Protein 8E1Z (pdb70)

Secondary structure (DSSP, 8-state):
----TT---BTEEEEE-SS-EEEEEPTTEEEEETTEEEE-----SGGGTTSEEETTEEEEE--SSSSS--EEEEEPTTEEEETTEEEEGGGTT---BSEEEEE-TT-TTSEEEEEPTTEE--TTS-B-EE--PPP-----TTEEEEEETTEEEEEE-/---TT---BTEEEEE-SS-EEEEEPTTEEEEETTEEEE---S-SGGGTTSEEETTEEEEE--SSTTS--EEEEEPTTEEEETTEEEEGGGTT---BSEEEEE-TT-TTSEEEEEPTEEEEETTTEEEEEE---------TTEEEEEETTEEEEEE--

B-factor: mean 57.21, std 19.22, range [23.52, 271.95]

InterPro domains:
  IPR000742 EGF-like domain [SM00181] (18-59)
  IPR000742 EGF-like domain [SM00181] (63-108)
  IPR000742 EGF-like domain [SM00181] (111-149)
  IPR010423 Ookinete surface antigen, EGF domain [PF06247] (24-58)
  IPR010423 Ookinete surface antigen, EGF domain [PF06247] (63-108)
  IPR010423 Ookinete surface antigen, EGF domain [PF06247] (111-148)
  IPR010423 Ookinete surface antigen, EGF domain [PF06247] (155-193)

Organism: Plasmodium falciparum (NCBI:txid5833)

Sequence (314 aa):
TGVTENTICKYGYLIQMSNHYECKCIEGYVLINEDTCGKKVVCDKVENSFKACDEYAYCFDLGNKNNEKQIKCMCRTEYTLTAGVCVPNVCRDKVCGKGKCIVDPANSLTHTCSCNIGTILNQNKLCDIQGDTPCSLKCAENEVCTLEGNYYTCKEDGVTENTICKYGYLIQMSNHYECKCIEGYVLINEDTCGKKVVCDKVENSFKACDEYAYCFDLGNKNNEKQIKCMCRTEYTLTAGVCVPNVCRDKVCGKGKCIVDPANSLTHTCSCNIGTILNQNKLCDIQGDTPCSLKCAENEVCTLEGNYYTCKEDP

Radius of gyration: 23.31 Å; Cα contacts (8 Å, |Δi|>4): 770; chains: 2; bounding box: 52×65×62 Å

Solvent-accessible surface area: 18297 Å² total; per-residue (Å²): 140,22,24,46,8,89,26,151,14,120,108,17,84,35,9,0,9,4,17,32,12,18,6,80,17,70,175,45,61,16,16,43,72,66,56,29,3,11,129,103,27,108,29,67,114,91,146,17,24,124,88,7,9,68,53,21,2,34,0,57,43,66,65,109,208,63,152,131,130,83,35,108,59,54,19,38,107,126,47,38,112,21,101,71,83,12,17,14,50,36,0,143,120,90,112,8,52,129,22,89,20,31,37,19,57,22,49,76,143,52,28,5,0,0,0,30,25,26,11,24,34,45,136,92,23,57,1,78,69,169,10,64,3,43,39,4,24,128,40,66,162,123,57,79,40,43,86,66,67,74,44,34,4,32,96,146,129,78,29,68,44,96,28,150,14,102,108,20,69,27,8,10,9,13,58,40,45,20,7,94,20,72,180,44,59,16,12,34,23,83,46,31,3,9,129,101,21,106,23,99,114,61,67,8,2,36,68,9,8,63,48,23,3,32,0,30,7,17,18,129,110,98,156,126,206,20,28,103,62,86,28,30,38,81,46,36,102,19,101,64,57,12,22,22,79,41,2,123,91,91,110,8,47,136,22,96,20,30,55,33,80,98,65,76,148,38,17,16,0,0,0,27,30,23,11,69,60,46,182,78,105,59,1,78,67,173,19,130,28,104,44,54,28,149,37,66,160,125,54,72,41,48,99,62,63,73,36,34,1,32,89,136,66,177

Foldseek 3Di:
DADDLPAAAAQWFWWAFQPDIFTDHDPQWEACGRRYIFGQDDQDDPVQAQPHNHHQWGKDFDPPVHPDTDIDTGHHPQWDDEPRHIAGPLCVPNAAEQFAWHQDPVDNNHIATRHFAQFDADPVRHRDHGDHHDDDHDEDPQWDWDRDGRITGIDHD/DDDLPAAAAQWFWWAFQPDIFTDHDPQWEDQDRRYIFGADDQPDPVQAQPHHHHQWGFHADDDPPPDRDTDIGHHPQWDDDPRHIAGPLCHPNAAEQFAWHQDPVDNVHIATRHFAQFDADPVRHRDHGDHHDDDHDEDPQWDWDDDGRIIGTDHDD

Structure (mmCIF, N/CA/C/O backbone):
data_8E1Z
#
_entry.id   8E1Z
#
_cell.length_a   35.730
_cell.length_b   74.180
_cell.length_c   69.820
_cell.angle_alpha   90.000
_cell.angle_beta   105.170
_cell.angle_gamma   90.000
#
_symmetry.space_group_name_H-M   'P 1 21 1'
#
loop_
_entity.id
_entity.type
_entity.pdbx_description
1 polymer 'Ookinete surface protein Pfs28'
2 non-polymer 'SULFATE ION'
3 non-polymer 'CHLORIDE ION'
4 water water
#
loop_
_atom_site.group_PDB
_atom_site.id
_atom_site.type_symbol
_atom_site.label_atom_id
_atom_site.label_alt_id
_atom_site.label_comp_id
_atom_site.label_asym_id
_atom_site.label_entity_id
_atom_site.label_seq_id
_atom_site.pdbx_PDB_ins_code
_atom_site.Cartn_x
_atom_site.Cartn_y
_atom_site.Cartn_z
_atom_site.occupancy
_atom_site.B_iso_or_equiv
_atom_site.auth_seq_id
_atom_site.auth_comp_id
_atom_site.auth_asym_id
_atom_site.auth_atom_id
_atom_site.pdbx_PDB_model_num
ATOM 1 N N . THR A 1 1 ? 13.98343 7.25302 20.85782 1.000 78.64518 -1 THR A N 1
ATOM 2 C CA . THR A 1 1 ? 13.88016 7.89593 19.51605 1.000 75.04367 -1 THR A CA 1
ATOM 3 C C . THR A 1 1 ? 14.50745 7.00397 18.44934 1.000 73.48913 -1 THR A C 1
ATOM 4 O O . THR A 1 1 ? 15.46135 6.27158 18.71563 1.000 67.62480 -1 THR A O 1
ATOM 17 N N . GLY A 1 2 ? 13.95671 7.06600 17.24141 1.000 60.47497 0 GLY A N 1
ATOM 18 C CA . GLY A 1 2 ? 14.49518 6.31446 16.12872 1.000 55.95519 0 GLY A CA 1
ATOM 19 C C . GLY A 1 2 ? 15.51457 7.10316 15.33612 1.000 46.43932 0 GLY A C 1
ATOM 20 O O . GLY A 1 2 ? 16.31500 7.85020 15.90776 1.000 52.56291 0 GLY A O 1
ATOM 24 N N . VAL A 1 3 ? 15.47931 6.95716 14.01527 1.000 42.87764 1 VAL A N 1
ATOM 25 C CA . VAL A 1 3 ? 16.44855 7.60758 13.14015 1.000 45.72467 1 VAL A CA 1
ATOM 26 C C . VAL A 1 3 ? 16.03623 9.05639 12.92351 1.000 44.89314 1 VAL A C 1
ATOM 27 O O . VAL A 1 3 ? 14.87081 9.34472 12.62219 1.000 38.84140 1 VAL A O 1
ATOM 40 N N . THR A 1 4 ? 16.99531 9.96928 13.06648 1.000 39.30281 2 THR A N 1
ATOM 41 C CA . THR A 1 4 ? 16.77285 11.39272 12.85192 1.000 34.39037 2 THR A CA 1
ATOM 42 C C . THR A 1 4 ? 17.69195 11.89913 11.73327 1.000 39.09222 2 THR A C 1
ATOM 43 O O . THR A 1 4 ? 18.41041 11.12755 11.08817 1.000 37.07962 2 THR A O 1
ATOM 54 N N . GLU A 1 5 ? 17.68082 13.22147 11.52824 1.000 36.44404 3 GLU A N 1
ATOM 55 C CA . GLU A 1 5 ? 18.50767 13.82913 10.49137 1.000 38.39146 3 GLU A CA 1
ATOM 56 C C . GLU A 1 5 ? 19.98520 13.76807 10.84306 1.000 47.34921 3 GLU A C 1
ATOM 57 O O . GLU A 1 5 ? 20.83394 13.80893 9.94597 1.000 35.09230 3 GLU A O 1
ATOM 69 N N . ASN A 1 6 ? 20.30998 13.69382 12.13118 1.000 40.18161 4 ASN A N 1
ATOM 70 C CA . ASN A 1 6 ? 21.68891 13.61287 12.58908 1.000 41.42001 4 ASN A CA 1
ATOM 71 C C . ASN A 1 6 ? 22.11231 12.19285 12.94548 1.000 38.39033 4 ASN A C 1
ATOM 72 O O . ASN A 1 6 ? 23.22833 12.00048 13.43703 1.000 39.91424 4 ASN A O 1
ATOM 83 N N . THR A 1 7 ? 21.25333 11.19944 12.72784 1.000 40.96287 5 THR A N 1
ATOM 84 C CA . THR A 1 7 ? 21.62550 9.82526 13.03624 1.000 38.52108 5 THR A CA 1
ATOM 85 C C . THR A 1 7 ? 22.78586 9.37974 12.15529 1.000 46.12425 5 THR A C 1
ATOM 86 O O . THR A 1 7 ? 22.85102 9.71121 10.96812 1.000 47.80000 5 THR A O 1
ATOM 97 N N . ILE A 1 8 ? 23.70707 8.62360 12.74505 1.000 45.60897 6 ILE A N 1
ATOM 98 C CA . ILE A 1 8 ? 24.83328 8.04630 12.02119 1.000 47.53331 6 ILE A CA 1
ATOM 99 C C . ILE A 1 8 ? 24.54291 6.56784 11.81235 1.000 49.27146 6 ILE A C 1
ATOM 100 O O . ILE A 1 8 ? 24.39486 5.81102 12.77960 1.000 39.44956 6 ILE A O 1
ATOM 116 N N . CYS A 1 9 ? 24.47716 6.15442 10.55037 1.000 45.90894 7 CYS A N 1
ATOM 117 C CA . CYS A 1 9 ? 24.16295 4.77695 10.18919 1.000 41.43482 7 CYS A CA 1
ATOM 118 C C . CYS A 1 9 ? 25.46566 3.99796 10.05458 1.000 39.23950 7 CYS A C 1
ATOM 119 O O . CYS A 1 9 ? 26.26128 4.25851 9.14810 1.000 35.18199 7 CYS A O 1
ATOM 126 N N . LYS A 1 10 ? 25.67425 3.02796 10.93783 1.000 34.59915 8 LYS A N 1
ATOM 127 C CA . LYS A 1 10 ? 26.86218 2.18719 10.86467 1.000 37.03106 8 LYS A CA 1
ATOM 128 C C . LYS A 1 10 ? 26.75413 1.25867 9.65866 1.000 36.32218 8 LYS A C 1
ATOM 129 O O . LYS A 1 10 ? 25.78470 0.50141 9.53064 1.000 35.59396 8 LYS A O 1
ATOM 148 N N . TYR A 1 11 ? 27.75020 1.33235 8.77184 1.000 31.61070 9 TYR A N 1
ATOM 149 C CA . TYR A 1 11 ? 27.77316 0.56981 7.52026 1.000 33.99002 9 TYR A CA 1
ATOM 150 C C . TYR A 1 11 ? 26.50904 0.81348 6.70183 1.000 39.06479 9 TYR A C 1
ATOM 151 O O . TYR A 1 11 ? 25.98183 -0.08455 6.04196 1.000 33.94814 9 TYR A O 1
ATOM 169 N N . GLY A 1 12 ? 26.03439 2.05441 6.73130 1.000 36.68791 10 GLY A N 1
ATOM 170 C CA . GLY A 1 12 ? 24.86093 2.44333 5.97779 1.000 32.86076 10 GLY A CA 1
ATOM 171 C C . GLY A 1 12 ? 24.83683 3.94635 5.81565 1.000 35.57381 10 GLY A C 1
ATOM 172 O O . GLY A 1 12 ? 25.69179 4.66557 6.33681 1.000 42.03650 10 GLY A O 1
ATOM 176 N N . TYR A 1 13 ? 23.83200 4.41573 5.08188 1.000 31.29969 11 TYR A N 1
ATOM 177 C CA . TYR A 1 13 ? 23.70743 5.82322 4.73690 1.000 34.64631 11 TYR A CA 1
ATOM 178 C C . TYR A 1 13 ? 22.26549 6.25940 4.95288 1.000 35.33312 11 TYR A C 1
ATOM 179 O O . TYR A 1 13 ? 21.33958 5.44530 4.94629 1.000 35.50132 11 TYR A O 1
A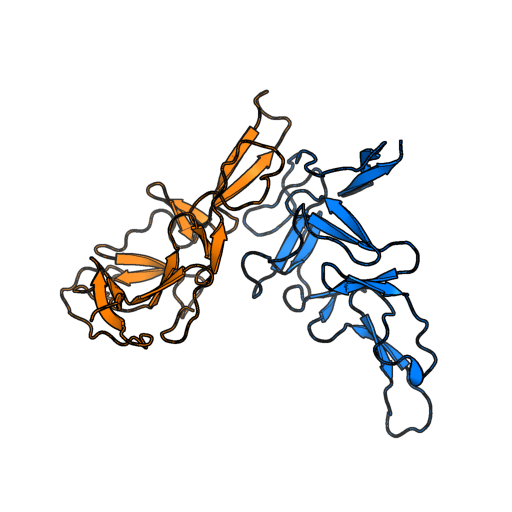TOM 197 N N . LEU A 1 14 ? 22.08321 7.56140 5.14097 1.000 30.09254 12 LEU A N 1
ATOM 198 C CA . LEU A 1 14 ? 20.77427 8.09915 5.47407 1.000 41.75373 12 LEU A CA 1
ATOM 199 C C . LEU A 1 14 ? 19.91701 8.27351 4.22746 1.000 31.77748 12 LEU A C 1
ATOM 200 O O . LEU A 1 14 ? 20.40339 8.67993 3.16719 1.000 29.94144 12 LEU A O 1
ATOM 216 N N . ILE A 1 15 ? 18.63050 7.94964 4.36698 1.000 29.41387 13 ILE A N 1
ATOM 217 C CA . ILE A 1 15 ? 17.62779 8.18834 3.34113 1.000 40.94048 13 ILE A CA 1
ATOM 218 C C . ILE A 1 15 ? 16.48012 8.93012 4.01221 1.000 36.86367 13 ILE A C 1
ATOM 219 O O . ILE A 1 15 ? 16.29390 8.86269 5.22953 1.000 29.39598 13 ILE A O 1
ATOM 235 N N . GLN A 1 16 ? 15.69918 9.64076 3.20701 1.000 33.03714 14 GLN A N 1
ATOM 236 C CA . GLN A 1 16 ? 14.56752 10.39652 3.72247 1.000 36.34711 14 GLN A CA 1
ATOM 237 C C . GLN A 1 16 ? 13.29080 10.00510 2.99721 1.000 37.37466 14 GLN A C 1
ATOM 238 O O . GLN A 1 16 ? 13.24653 9.98958 1.76461 1.000 34.58154 14 GLN A O 1
ATOM 252 N N . MET A 1 17 ? 12.25708 9.71648 3.76427 1.000 41.63383 15 MET A N 1
ATOM 253 C CA . MET A 1 17 ? 10.92341 9.45103 3.26286 1.000 36.21591 15 MET A CA 1
ATOM 254 C C . MET A 1 17 ? 10.04183 10.64100 3.62305 1.000 37.69333 15 MET A C 1
ATOM 255 O O . MET A 1 17 ? 10.52570 11.68958 4.06437 1.000 33.11700 15 MET A O 1
ATOM 269 N N . SER A 1 18 ? 8.74601 10.50627 3.36953 1.000 38.35321 16 SER A N 1
ATOM 270 C CA . SER A 1 18 ? 7.85924 11.65610 3.49571 1.000 40.53464 16 SER A CA 1
ATOM 271 C C . SER A 1 18 ? 7.77518 12.15846 4.93187 1.000 33.71737 16 SER A C 1
ATOM 272 O O . SER A 1 18 ? 7.72336 13.37256 5.16270 1.000 34.41672 16 SER A O 1
ATOM 280 N N . ASN A 1 19 ? 7.7609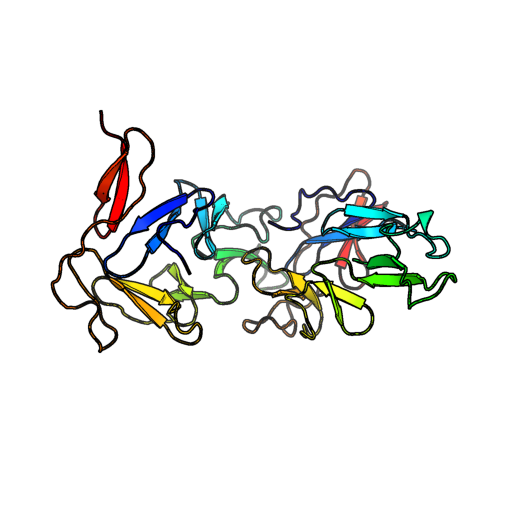9 11.25072 5.90841 1.000 34.91494 17 ASN A N 1
ATOM 281 C CA . ASN A 1 19 ? 7.55514 11.63384 7.29355 1.000 39.03505 17 ASN A CA 1
ATOM 282 C C . ASN A 1 19 ? 8.59140 11.06594 8.24959 1.000 38.74018 17 ASN A C 1
ATOM 283 O O . ASN A 1 19 ? 8.45482 11.26564 9.46098 1.000 31.55731 17 ASN A O 1
ATOM 294 N N . HIS A 1 20 ? 9.61915 10.37891 7.75319 1.000 33.19834 18 HIS A N 1
ATOM 295 C CA . HIS A 1 20 ? 10.67128 9.87540 8.62060 1.000 35.30729 18 HIS A CA 1
ATOM 296 C C . HIS A 1 20 ? 11.97536 9.75048 7.84673 1.000 32.06248 18 HIS A C 1
ATOM 297 O O . HIS A 1 20 ? 11.99081 9.66643 6.61478 1.000 28.02442 18 HIS A O 1
ATOM 311 N N . TYR A 1 21 ? 13.07291 9.75726 8.60069 1.000 29.64134 19 TYR A N 1
ATOM 312 C CA . TYR A 1 21 ? 14.37301 9.31869 8.12171 1.000 31.24045 19 TYR A CA 1
ATOM 313 C C . TYR A 1 21 ? 14.54509 7.83701 8.44049 1.000 33.76060 19 TYR A C 1
ATOM 314 O O . TYR A 1 21 ? 13.97162 7.32131 9.40394 1.000 25.36410 19 TYR A O 1
ATOM 332 N N . GLU A 1 22 ? 15.34009 7.15254 7.62063 1.000 29.10265 20 GLU A N 1
ATOM 333 C CA . GLU A 1 22 ? 15.72050 5.77140 7.88530 1.000 35.85964 20 GLU A CA 1
ATOM 334 C C . GLU A 1 22 ? 17.16962 5.57969 7.47150 1.000 37.81286 20 GLU A C 1
ATOM 335 O O . GLU A 1 22 ? 17.74123 6.40617 6.75783 1.000 33.13336 20 GLU A O 1
ATOM 347 N N . CYS A 1 23 ? 17.76460 4.48609 7.93857 1.000 36.97697 21 CYS A N 1
ATOM 348 C CA . CYS A 1 23 ? 19.09598 4.08549 7.50702 1.000 33.37603 21 CYS A CA 1
ATOM 349 C C . CYS A 1 23 ? 18.97062 2.96151 6.48483 1.000 33.56121 21 CYS A C 1
ATOM 350 O O . CYS A 1 23 ? 18.19666 2.01861 6.68305 1.000 34.21793 21 CYS A O 1
ATOM 357 N N . LYS A 1 24 ? 19.71856 3.07667 5.38834 1.000 32.37666 22 LYS A N 1
ATOM 358 C CA . LYS A 1 24 ? 19.83348 2.03881 4.37273 1.000 39.19212 22 LYS A CA 1
ATOM 359 C C . LYS A 1 24 ? 21.28337 1.57604 4.34033 1.000 34.23821 22 LYS A C 1
ATOM 360 O O . LYS A 1 24 ? 22.20502 2.38252 4.50759 1.000 32.63968 22 LYS A O 1
ATOM 379 N N . CYS A 1 25 ? 21.48215 0.27921 4.13360 1.000 35.82194 23 CYS A N 1
ATOM 380 C CA . CYS A 1 25 ? 22.79202 -0.32786 4.30969 1.000 36.40611 23 CYS A CA 1
ATOM 381 C C . CYS A 1 25 ? 23.62111 -0.26417 3.03463 1.000 38.73155 23 CYS A C 1
ATOM 382 O O . CYS A 1 25 ? 23.09056 -0.21706 1.92204 1.000 31.51776 23 CYS A O 1
ATOM 389 N N . ILE A 1 26 ? 24.94184 -0.26284 3.21602 1.000 28.50932 24 ILE A N 1
ATOM 390 C CA . ILE A 1 26 ? 25.87867 -0.29038 2.09938 1.000 40.40666 24 ILE A CA 1
ATOM 391 C C . ILE A 1 26 ? 25.76479 -1.63905 1.40083 1.000 41.26496 24 ILE A C 1
ATOM 392 O O . ILE A 1 26 ? 25.17636 -2.58448 1.93993 1.000 39.14487 24 ILE A O 1
ATOM 408 N N . GLU A 1 27 ? 26.33902 -1.73844 0.20452 1.000 47.37671 25 GLU A N 1
ATOM 409 C CA . GLU A 1 27 ? 26.29071 -2.98273 -0.54887 1.000 54.78593 25 GLU A CA 1
ATOM 410 C C . GLU A 1 27 ? 26.85979 -4.12467 0.28112 1.000 53.02067 25 GLU A C 1
ATOM 411 O O . GLU A 1 27 ? 27.92575 -3.99840 0.89085 1.000 46.56047 25 GLU A O 1
ATOM 423 N N . GLY A 1 28 ? 26.13773 -5.24134 0.30648 1.000 54.22367 26 GLY A N 1
ATOM 424 C CA . GLY A 1 28 ? 26.57223 -6.41525 1.02980 1.000 40.94911 26 GLY A CA 1
ATOM 425 C C . GLY A 1 28 ? 26.26037 -6.42059 2.50790 1.000 33.58882 26 GLY A C 1
ATOM 426 O O . GLY A 1 28 ? 26.68363 -7.35205 3.20810 1.000 39.26573 26 GLY A O 1
ATOM 430 N N . TYR A 1 29 ? 25.53133 -5.42525 3.00335 1.000 36.51046 27 TYR A N 1
ATOM 431 C CA . TYR A 1 29 ? 25.16083 -5.33857 4.40527 1.000 44.72008 27 TYR A CA 1
ATOM 432 C C . TYR A 1 29 ? 23.64648 -5.29585 4.54738 1.000 41.63815 27 TYR A C 1
ATOM 433 O O . TYR A 1 29 ? 22.92125 -4.91976 3.62282 1.000 46.19970 27 TYR A O 1
ATOM 451 N N . VAL A 1 30 ? 23.17729 -5.68547 5.73285 1.000 41.75219 28 VAL A N 1
ATOM 452 C CA . VAL A 1 30 ? 21.75721 -5.70657 6.05299 1.000 38.32499 28 VAL A CA 1
ATOM 453 C C . VAL A 1 30 ? 21.57653 -5.10768 7.43969 1.000 43.80965 28 VAL A C 1
ATOM 454 O O . VAL A 1 30 ? 22.53190 -4.93848 8.19935 1.000 41.98762 28 VAL A O 1
ATOM 467 N N . LEU A 1 31 ? 20.33279 -4.77092 7.75922 1.000 41.01843 29 LEU A N 1
ATOM 468 C CA . LEU A 1 31 ? 20.04613 -4.05202 8.99008 1.000 42.85718 29 LEU A CA 1
ATOM 469 C C . LEU A 1 31 ? 20.03588 -4.99825 10.18232 1.000 44.07851 29 LEU A C 1
ATOM 470 O O . LEU A 1 31 ? 19.44870 -6.08445 10.12697 1.000 37.72578 29 LEU A O 1
ATOM 486 N N . ILE A 1 32 ? 20.70328 -4.57867 11.25119 1.000 46.54295 30 ILE A N 1
ATOM 487 C CA . ILE A 1 32 ? 20.59718 -5.20941 12.55999 1.000 39.55019 30 ILE A CA 1
ATOM 488 C C . ILE A 1 32 ? 19.63939 -4.43743 13.45285 1.000 45.92871 30 ILE A C 1
ATOM 489 O O . ILE A 1 32 ? 18.71128 -5.00697 14.02889 1.000 40.82200 30 ILE A O 1
ATOM 505 N N . ASN A 1 33 ? 19.86719 -3.13250 13.56836 1.000 45.52099 31 ASN A N 1
ATOM 506 C CA . ASN A 1 33 ? 19.00334 -2.18325 14.24847 1.000 39.11258 31 ASN A CA 1
ATOM 507 C C . ASN A 1 33 ? 18.48188 -1.17378 13.23032 1.000 42.37809 31 ASN A C 1
ATOM 508 O O . ASN A 1 33 ? 18.79058 -1.24167 12.03738 1.000 39.57715 31 ASN A O 1
ATOM 519 N N . GLU A 1 34 ? 17.71253 -0.20071 13.72318 1.000 44.62383 32 GLU A N 1
ATOM 520 C CA . GLU A 1 34 ? 17.26249 0.88463 12.85975 1.000 45.67068 32 GLU A CA 1
ATOM 521 C C . GLU A 1 34 ? 18.43475 1.68193 12.30146 1.000 36.97816 32 GLU A C 1
ATOM 522 O O . GLU A 1 34 ? 18.32631 2.25900 11.21206 1.000 30.45028 32 GLU A O 1
ATOM 534 N N . ASP A 1 35 ? 19.56237 1.72500 13.02404 1.000 46.45207 33 ASP A N 1
ATOM 535 C CA . ASP A 1 35 ? 20.70297 2.53669 12.61201 1.000 44.50263 33 ASP A CA 1
ATOM 536 C C . ASP A 1 35 ? 22.00373 1.74182 12.55211 1.000 50.18555 33 ASP A C 1
ATOM 537 O O . ASP A 1 35 ? 23.08590 2.33612 12.62058 1.000 47.28387 33 ASP A O 1
ATOM 546 N N . THR A 1 36 ? 21.93113 0.41811 12.42882 1.000 48.10944 34 THR A N 1
ATOM 547 C CA . THR A 1 36 ? 23.12953 -0.41184 12.40724 1.000 46.27650 34 THR A CA 1
ATOM 548 C C . THR A 1 36 ? 22.98974 -1.51174 11.36793 1.000 46.37252 34 THR A C 1
ATOM 549 O O . THR A 1 36 ? 21.96135 -2.19089 11.31790 1.000 45.71594 34 THR A O 1
ATOM 560 N N . CYS A 1 37 ? 24.03372 -1.69777 10.56291 1.000 42.90957 35 CYS A N 1
ATOM 561 C CA . CYS A 1 37 ? 24.08453 -2.74296 9.55360 1.000 44.60286 35 CYS A CA 1
ATOM 562 C C . CYS A 1 37 ? 25.27498 -3.65869 9.81248 1.000 42.91732 35 CYS A C 1
ATOM 563 O O . CYS A 1 37 ? 26.28529 -3.24398 10.38987 1.000 41.55156 35 CYS A O 1
ATOM 570 N N . GLY A 1 38 ? 25.14945 -4.91002 9.37024 1.000 38.02452 36 GLY A N 1
ATOM 571 C CA . GLY A 1 38 ? 26.24591 -5.85277 9.44633 1.000 37.01900 36 GLY A CA 1
ATOM 572 C C . GLY A 1 38 ? 26.35177 -6.64251 8.15699 1.000 52.32748 36 GLY A C 1
ATOM 573 O O . GLY A 1 38 ? 25.41383 -6.69186 7.35794 1.000 43.17073 36 GLY A O 1
ATOM 577 N N . LYS A 1 39 ? 27.51976 -7.25443 7.95786 1.000 41.15662 37 LYS A N 1
ATOM 578 C CA . LYS A 1 39 ? 27.74328 -8.01036 6.73258 1.000 50.45393 37 LYS A CA 1
ATOM 579 C C . LYS A 1 39 ? 26.69369 -9.10692 6.59805 1.000 44.42578 37 LYS A C 1
ATOM 580 O O . LYS A 1 39 ? 26.42581 -9.84840 7.54972 1.000 44.84145 37 LYS A O 1
ATOM 599 N N . LYS A 1 40 ? 26.10659 -9.21237 5.40739 1.000 48.53687 38 LYS A N 1
ATOM 600 C CA . LYS A 1 40 ? 25.25780 -10.34871 5.06597 1.000 43.53881 38 LYS A CA 1
ATOM 601 C C . LYS A 1 40 ? 26.12068 -11.60422 5.04168 1.000 43.40729 38 LYS A C 1
ATOM 602 O O . LYS A 1 40 ? 27.02742 -11.72694 4.21038 1.000 50.50266 38 LYS A O 1
ATOM 621 N N . VAL A 1 41 ? 25.85448 -12.52767 5.96160 1.000 41.98589 39 VAL A N 1
ATOM 622 C CA . VAL A 1 41 ? 26.62706 -13.75497 6.10269 1.000 43.08252 39 VAL A CA 1
ATOM 623 C C . VAL A 1 41 ? 25.78864 -14.92778 5.61993 1.000 45.73081 39 VAL A C 1
ATOM 624 O O . VAL A 1 41 ? 24.57042 -14.96716 5.84002 1.000 47.20180 39 VAL A O 1
ATOM 637 N N . VAL A 1 42 ? 26.44698 -15.87966 4.95444 1.000 36.17901 40 VAL A N 1
ATOM 638 C CA . VAL A 1 42 ? 25.78926 -17.11882 4.56569 1.000 46.94543 40 VAL A CA 1
ATOM 639 C C . VAL A 1 42 ? 25.61493 -18.00281 5.79320 1.000 44.43013 40 VAL A C 1
ATOM 640 O O . VAL A 1 42 ? 26.58161 -18.30495 6.50564 1.000 44.24315 40 VAL A O 1
ATOM 653 N N . CYS A 1 43 ? 24.37965 -18.42722 6.04534 1.000 44.83592 41 CYS A N 1
ATOM 654 C CA . CYS A 1 43 ? 24.08161 -19.32564 7.15911 1.000 37.37818 41 CYS A CA 1
ATOM 655 C C . CYS A 1 43 ? 24.37483 -20.74940 6.70939 1.000 41.96617 41 CYS A C 1
ATOM 656 O O . CYS A 1 43 ? 23.49542 -21.46168 6.22879 1.000 40.93803 41 CYS A O 1
ATOM 663 N N . ASP A 1 44 ? 25.63464 -21.16888 6.84967 1.000 41.19691 42 ASP A N 1
ATOM 664 C CA . ASP A 1 44 ? 25.99204 -22.54803 6.54339 1.000 48.89498 42 ASP A CA 1
ATOM 665 C C . ASP A 1 44 ? 26.90666 -23.16884 7.59362 1.000 47.93962 42 ASP A C 1
ATOM 666 O O . ASP A 1 44 ? 27.42327 -24.27129 7.36614 1.000 55.76770 42 ASP A O 1
ATOM 675 N N . LYS A 1 45 ? 27.11950 -22.50997 8.73028 1.000 45.70353 43 LYS A N 1
ATOM 676 C CA . LYS A 1 45 ? 27.93768 -23.05526 9.80269 1.000 44.61511 43 LYS A CA 1
ATOM 677 C C . LYS A 1 45 ? 27.30245 -22.70000 11.13787 1.000 46.20175 43 LYS A C 1
ATOM 678 O O . LYS A 1 45 ? 26.67876 -21.64510 11.28064 1.000 45.04467 43 LYS A O 1
ATOM 697 N N . VAL A 1 46 ? 27.46827 -23.58479 12.12346 1.000 49.05621 44 VAL A N 1
ATOM 698 C CA . VAL A 1 46 ? 27.00768 -23.24656 13.46485 1.000 57.53533 44 VAL A CA 1
ATOM 699 C C . VAL A 1 46 ? 27.80739 -22.06637 14.00438 1.000 46.90797 44 VAL A C 1
ATOM 700 O O . VAL A 1 46 ? 27.29279 -21.26376 14.79300 1.000 51.64597 44 VAL A O 1
ATOM 713 N N . GLU A 1 47 ? 29.06895 -21.93450 13.58131 1.000 40.42903 45 GLU A N 1
ATOM 714 C CA . GLU A 1 47 ? 29.90134 -20.80542 13.98489 1.000 52.23405 45 GLU A CA 1
ATOM 715 C C . GLU A 1 47 ? 29.30316 -19.47273 13.55617 1.000 48.60921 45 GLU A C 1
ATOM 716 O O . GLU A 1 47 ? 29.65016 -18.43600 14.13128 1.000 44.86566 45 GLU A O 1
ATOM 728 N N . ASN A 1 48 ? 28.41379 -19.47390 12.56711 1.000 45.70053 46 ASN A N 1
ATOM 729 C CA . ASN A 1 48 ? 27.81009 -18.25099 12.05718 1.000 47.40240 46 ASN A CA 1
ATOM 730 C C . ASN A 1 48 ? 26.48271 -17.92013 12.72083 1.000 40.21722 46 ASN A C 1
ATOM 731 O O . ASN A 1 48 ? 25.82546 -16.95623 12.31311 1.000 39.38887 46 ASN A O 1
ATOM 742 N N . SER A 1 49 ? 26.08256 -18.68265 13.73316 1.000 38.31585 47 SER A N 1
ATOM 743 C CA . SER A 1 49 ? 24.82421 -18.41199 14.40993 1.000 44.86120 47 SER A CA 1
ATOM 744 C C . SER A 1 49 ? 24.79422 -16.98137 14.92906 1.000 37.79414 47 SER A C 1
ATOM 745 O O . SER A 1 49 ? 25.77655 -16.48409 15.48738 1.000 35.57702 47 SER A O 1
ATOM 753 N N . PHE A 1 50 ? 23.65461 -16.31519 14.72775 1.000 34.75355 48 PHE A N 1
ATOM 754 C CA . PHE A 1 50 ? 23.36523 -14.97727 15.24789 1.000 36.02548 48 PHE A CA 1
ATOM 755 C C . PHE A 1 50 ? 24.09279 -13.89487 14.46742 1.000 35.40352 48 PHE A C 1
ATOM 756 O O . PHE A 1 50 ? 24.05514 -12.72107 14.86949 1.000 32.24719 48 PHE A O 1
ATOM 773 N N . LYS A 1 51 ? 24.74492 -14.24731 13.36363 1.000 34.76987 49 LYS A N 1
ATOM 774 C CA . LYS A 1 51 ? 25.28462 -13.25095 12.45582 1.000 35.76778 49 LYS A CA 1
ATOM 775 C C . LYS A 1 51 ? 24.20164 -12.77523 11.49512 1.000 39.20984 49 LYS A C 1
ATOM 776 O O . LYS A 1 51 ? 23.27270 -13.51331 11.15644 1.000 27.01271 49 LYS A O 1
ATOM 795 N N . ALA A 1 52 ? 24.33423 -11.52745 11.05442 1.000 37.89850 50 ALA A N 1
ATOM 796 C CA . ALA A 1 52 ? 23.38458 -10.95977 10.10794 1.000 40.84752 50 ALA A CA 1
ATOM 797 C C . ALA A 1 52 ? 23.31767 -11.79914 8.83774 1.000 38.22130 50 ALA A C 1
ATOM 798 O O . ALA A 1 52 ? 24.34729 -12.11995 8.23777 1.000 39.92584 50 ALA A O 1
ATOM 805 N N . CYS A 1 53 ? 22.09579 -12.14837 8.42276 1.000 32.61539 51 CYS A N 1
ATOM 806 C CA . CYS A 1 53 ? 21.87553 -12.83255 7.15498 1.000 37.23139 51 CYS A CA 1
ATOM 807 C C . CYS A 1 53 ? 20.82034 -12.17530 6.27624 1.000 37.61161 51 CYS A C 1
ATOM 808 O O . CYS A 1 53 ? 20.70111 -12.55467 5.10667 1.000 37.70686 51 CYS A O 1
ATOM 815 N N . ASP A 1 54 ? 20.05961 -11.21762 6.79080 1.000 43.19800 52 ASP A N 1
ATOM 816 C CA . ASP A 1 54 ? 19.06458 -10.48004 6.01966 1.000 38.30586 52 ASP A CA 1
ATOM 817 C C . ASP A 1 54 ? 18.57356 -9.35161 6.91926 1.000 36.91315 52 ASP A C 1
ATOM 818 O O . ASP A 1 54 ? 19.01651 -9.21209 8.06485 1.000 30.35478 52 ASP A O 1
ATOM 827 N N . GLU A 1 55 ? 17.65656 -8.54312 6.39366 1.000 39.15486 53 GLU A N 1
ATOM 828 C CA . GLU A 1 55 ? 17.16840 -7.39363 7.14465 1.000 39.65585 53 GLU A CA 1
ATOM 829 C C . GLU A 1 55 ? 16.46993 -7.85906 8.41756 1.000 37.60642 53 GLU A C 1
ATOM 830 O O . GLU A 1 55 ? 15.48675 -8.60469 8.36431 1.000 30.64810 53 GLU A O 1
ATOM 842 N N . TYR A 1 56 ? 16.99676 -7.43082 9.56552 1.000 33.17675 54 TYR A N 1
ATOM 843 C CA . TYR A 1 56 ? 16.46049 -7.80233 10.87458 1.000 36.10326 54 TYR A CA 1
ATOM 844 C C . TYR A 1 56 ? 16.43393 -9.31422 11.06971 1.000 36.58430 54 TYR A C 1
ATOM 845 O O . TYR A 1 56 ? 15.59080 -9.83650 11.79530 1.000 32.80129 54 TYR A O 1
ATOM 863 N N . ALA A 1 57 ? 17.35699 -10.02506 10.42763 1.000 30.89012 55 ALA A N 1
ATOM 864 C CA . ALA A 1 57 ? 17.43932 -11.47629 10.49461 1.000 40.73178 55 ALA A CA 1
ATOM 865 C C . ALA A 1 57 ? 18.85983 -11.88952 10.85715 1.000 33.93019 55 ALA A C 1
ATOM 866 O O . ALA A 1 57 ? 19.82438 -11.19015 10.54001 1.000 37.14761 55 ALA A O 1
ATOM 873 N N . TYR A 1 58 ? 18.98037 -13.03951 11.52279 1.000 35.57779 56 TYR A N 1
ATOM 874 C CA . TYR A 1 58 ? 20.27746 -13.61297 11.86255 1.000 34.28813 56 TYR A CA 1
ATOM 875 C C . TYR A 1 58 ? 20.20907 -15.13180 11.72366 1.000 38.63928 56 TYR A C 1
ATOM 876 O O . TYR A 1 58 ? 19.13709 -15.74044 11.79217 1.000 36.80210 56 TYR A O 1
ATOM 894 N N . CYS A 1 59 ? 21.37777 -15.73850 11.51413 1.000 34.30695 57 CYS A N 1
ATOM 895 C CA . CYS A 1 59 ? 21.45331 -17.18132 11.31742 1.000 35.05450 57 CYS A CA 1
ATOM 896 C C . CYS A 1 59 ? 21.02781 -17.92176 12.58014 1.000 31.51809 57 CYS A C 1
ATOM 897 O O . CYS A 1 59 ? 21.39642 -17.54408 13.69510 1.000 37.12393 57 CYS A O 1
ATOM 904 N N . PHE A 1 60 ? 20.26148 -18.99719 12.39792 1.000 31.17683 58 PHE A N 1
ATOM 905 C CA . PHE A 1 60 ? 19.69118 -19.75810 13.50447 1.000 37.14813 58 PHE A CA 1
ATOM 906 C C . PHE A 1 60 ? 19.76408 -21.23930 13.16467 1.000 37.63337 58 PHE A C 1
ATOM 907 O O . PHE A 1 60 ? 19.40026 -21.63963 12.05542 1.000 34.64537 58 PHE A O 1
ATOM 924 N N . ASP A 1 61 ? 20.23602 -22.04421 14.11475 1.000 40.21105 59 ASP A N 1
ATOM 925 C CA . ASP A 1 61 ? 20.42572 -23.47789 13.93164 1.000 42.24790 59 ASP A CA 1
ATOM 926 C C . ASP A 1 61 ? 19.50274 -24.23304 14.87631 1.000 46.77974 59 ASP A C 1
ATOM 927 O O . ASP A 1 61 ? 19.36251 -23.86626 16.04733 1.000 47.47150 59 ASP A O 1
ATOM 936 N N . LEU A 1 62 ? 18.86392 -25.27789 14.35831 1.000 47.22065 60 LEU A N 1
ATOM 937 C CA . LEU A 1 62 ? 17.92954 -26.09048 15.12281 1.000 53.20512 60 LEU A CA 1
ATOM 938 C C . LEU A 1 62 ? 18.47413 -27.50576 15.23565 1.000 54.61941 60 LEU A C 1
ATOM 939 O O . LEU A 1 62 ? 18.88894 -28.09926 14.23496 1.000 57.63076 60 LEU A O 1
ATOM 955 N N . GLY A 1 63 ? 18.51665 -28.01774 16.46077 1.000 42.57946 61 GLY A N 1
ATOM 956 C CA . GLY A 1 63 ? 18.84015 -29.40654 16.71083 1.000 59.25206 61 GLY A CA 1
ATOM 957 C C . GLY A 1 63 ? 17.61726 -30.29186 16.83428 1.000 72.04418 61 GLY A C 1
ATOM 958 O O . GLY A 1 63 ? 17.28148 -30.71277 17.94446 1.000 77.36136 61 GLY A O 1
ATOM 962 N N . ASN A 1 64 ? 16.93359 -30.58337 15.72731 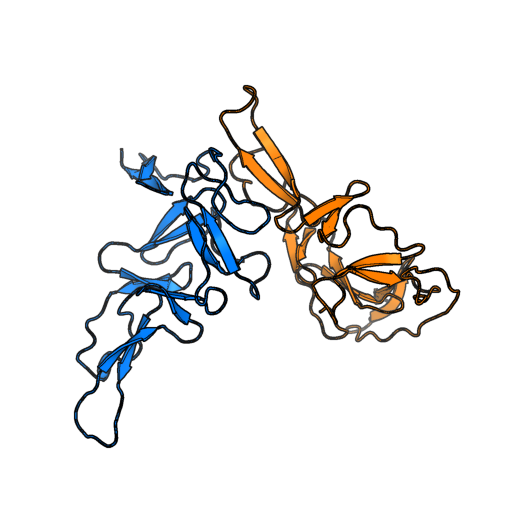1.000 77.23292 62 ASN A N 1
ATOM 963 C CA . ASN A 1 64 ? 15.70550 -31.36822 15.81159 1.000 85.08441 62 ASN A CA 1
ATOM 964 C C . ASN A 1 64 ? 16.03178 -32.81908 16.16173 1.000 91.65402 62 ASN A C 1
ATOM 965 O O . ASN A 1 64 ? 15.93052 -33.70532 15.30491 1.000 90.69046 62 ASN A O 1
ATOM 976 N N . LYS A 1 65 ? 16.42125 -33.06238 17.42416 1.000 98.87020 63 LYS A N 1
ATOM 977 C CA . LYS A 1 65 ? 16.89049 -34.36505 17.88806 1.000 97.11240 63 LYS A CA 1
ATOM 978 C C . LYS A 1 65 ? 17.80188 -34.97468 16.83400 1.000 92.95002 63 LYS A C 1
ATOM 979 O O . LYS A 1 65 ? 17.69575 -36.16809 16.53150 1.000 93.84555 63 LYS A O 1
ATOM 998 N N . ASN A 1 66 ? 18.70366 -34.16187 16.28695 1.000 90.91649 64 ASN A N 1
ATOM 999 C CA . ASN A 1 66 ? 19.58943 -34.56226 15.21172 1.000 101.94732 64 ASN A CA 1
ATOM 1000 C C . ASN A 1 66 ? 21.01962 -34.19711 15.57672 1.000 101.90933 64 ASN A C 1
ATOM 1001 O O . ASN A 1 66 ? 21.28157 -33.50655 16.56567 1.000 93.73447 64 ASN A O 1
ATOM 1012 N N . ASN A 1 67 ? 21.94988 -34.68671 14.76174 1.000 112.27243 65 ASN A N 1
ATOM 1013 C CA . ASN A 1 67 ? 23.31932 -34.20166 14.76157 1.000 117.73029 65 ASN A CA 1
ATOM 1014 C C . ASN A 1 67 ? 23.63949 -33.38156 13.52053 1.000 113.29026 65 ASN A C 1
ATOM 1015 O O . ASN A 1 67 ? 24.71711 -32.78004 13.45455 1.000 116.97224 65 ASN A O 1
ATOM 1026 N N . GLU A 1 68 ? 22.73856 -33.34482 12.54167 1.000 105.17542 66 GLU A N 1
ATOM 1027 C CA . GLU A 1 68 ? 22.95334 -32.57761 11.32876 1.000 96.01198 66 GLU A CA 1
ATOM 1028 C C . GLU A 1 68 ? 22.63827 -31.10281 11.56643 1.000 85.28706 66 GLU A C 1
ATOM 1029 O O . GLU A 1 68 ? 21.86299 -30.73426 12.45355 1.000 77.13589 66 GLU A O 1
ATOM 1041 N N . LYS A 1 69 ? 23.25330 -30.25327 10.75158 1.000 73.55917 67 LYS A N 1
ATOM 1042 C CA . LYS A 1 69 ? 22.97238 -28.82676 10.79761 1.000 70.97724 67 LYS A CA 1
ATOM 1043 C C . LYS A 1 69 ? 21.62516 -28.54646 10.14383 1.000 66.09712 67 LYS A C 1
ATOM 1044 O O . LYS A 1 69 ? 21.37864 -28.95531 9.00524 1.000 64.10473 67 LYS A O 1
ATOM 1063 N N . GLN A 1 70 ? 20.74303 -27.87827 10.88098 1.000 57.48015 68 GLN A N 1
ATOM 1064 C CA . GLN A 1 70 ? 19.45280 -27.41249 10.37390 1.000 56.50305 68 GLN A CA 1
ATOM 1065 C C . GLN A 1 70 ? 19.43903 -25.90266 10.60642 1.000 44.52472 68 GLN A C 1
ATOM 1066 O O . GLN A 1 70 ? 18.97888 -25.42736 11.64840 1.000 44.01846 68 GLN A O 1
ATOM 1080 N N . ILE A 1 71 ? 19.94989 -25.15125 9.63394 1.000 40.50354 69 ILE A N 1
ATOM 1081 C CA . ILE A 1 71 ? 20.22548 -23.73039 9.79684 1.000 43.33535 69 ILE A CA 1
ATOM 1082 C C . ILE A 1 71 ? 19.41536 -22.94672 8.77700 1.000 43.78387 69 ILE A C 1
ATOM 1083 O O . ILE A 1 71 ? 19.26966 -23.36970 7.62540 1.000 44.59334 69 ILE A O 1
ATOM 1099 N N . LYS A 1 72 ? 18.89127 -21.80179 9.20306 1.000 30.13689 70 LYS A N 1
ATOM 1100 C CA . LYS A 1 72 ? 18.14147 -20.92865 8.31497 1.000 38.08978 70 LYS A CA 1
ATOM 1101 C C . LYS A 1 72 ? 18.36399 -19.48495 8.74054 1.000 37.56515 70 LYS A C 1
ATOM 1102 O O . LYS A 1 72 ? 18.93423 -19.20489 9.79638 1.000 33.23571 70 LYS A O 1
ATOM 1121 N N . CYS A 1 73 ? 17.93018 -18.56697 7.88427 1.000 41.82152 71 CYS A N 1
ATOM 1122 C CA . CYS A 1 73 ? 17.94396 -17.14280 8.18946 1.000 40.76244 71 CYS A CA 1
ATOM 1123 C C . CYS A 1 73 ? 16.63277 -16.79258 8.88117 1.000 42.28922 71 CYS A C 1
ATOM 1124 O O . CYS A 1 73 ? 15.56027 -16.91881 8.28116 1.000 50.56345 71 CYS A O 1
ATOM 1131 N N . MET A 1 74 ? 16.71759 -16.37506 10.14243 1.000 40.81502 72 MET A N 1
ATOM 1132 C CA . MET A 1 74 ? 15.54744 -16.17585 10.98319 1.000 42.48739 72 MET A CA 1
ATOM 1133 C C . MET A 1 74 ? 15.48905 -14.74150 11.48793 1.000 41.66927 72 MET A C 1
ATOM 1134 O O . MET A 1 74 ? 16.51758 -14.12044 11.76538 1.000 39.46906 72 MET A O 1
ATOM 1148 N N . CYS A 1 75 ? 14.26696 -14.22668 11.61277 1.000 39.32906 73 CYS A N 1
ATOM 1149 C CA . CYS A 1 75 ? 14.07332 -12.87604 12.12124 1.000 44.48456 73 CYS A CA 1
ATOM 1150 C C . CYS A 1 75 ? 14.65193 -12.74910 13.52528 1.000 38.69777 73 CYS A C 1
ATOM 1151 O O . CYS A 1 75 ? 14.46948 -13.62886 14.37202 1.000 37.78625 73 CYS A O 1
ATOM 1158 N N . ARG A 1 76 ? 15.35462 -11.64536 13.77131 1.000 41.99442 74 ARG A N 1
ATOM 1159 C CA . ARG A 1 76 ? 15.91684 -11.40815 15.09087 1.000 39.96500 74 ARG A CA 1
ATOM 1160 C C . ARG A 1 76 ? 14.79352 -11.34246 16.12613 1.000 46.51127 74 ARG A C 1
ATOM 1161 O O . ARG A 1 76 ? 13.62546 -11.09065 15.81113 1.000 44.87108 74 ARG A O 1
ATOM 1182 N N . THR A 1 77 ? 15.15727 -11.60412 17.37859 1.000 50.51402 75 THR A N 1
ATOM 1183 C CA . THR A 1 77 ? 14.21576 -11.43244 18.47535 1.000 43.17041 75 THR A CA 1
ATOM 1184 C C . THR A 1 77 ? 13.65815 -10.01529 18.44309 1.000 45.40121 75 THR A C 1
ATOM 1185 O O . THR A 1 77 ? 14.39264 -9.05219 18.20860 1.000 46.64094 75 THR A O 1
ATOM 1196 N N . GLU A 1 78 ? 12.34826 -9.89878 18.67243 1.000 47.42709 76 GLU A N 1
ATOM 1197 C CA . GLU A 1 78 ? 11.56008 -8.66718 18.57671 1.000 52.71296 76 GLU A CA 1
ATOM 1198 C C . GLU A 1 78 ? 11.19352 -8.33934 17.13354 1.000 49.04992 76 GLU A C 1
ATOM 1199 O O . GLU A 1 78 ? 10.72537 -7.22170 16.85964 1.000 44.06338 76 GLU A O 1
ATOM 1211 N N . TYR A 1 79 ? 11.39771 -9.26512 16.19808 1.000 44.89250 77 TYR A N 1
ATOM 1212 C CA . TYR A 1 79 ? 10.99092 -9.09178 14.81103 1.000 38.14588 77 TYR A CA 1
ATOM 1213 C C . TYR A 1 79 ? 10.26140 -10.34654 14.34706 1.000 37.35436 77 TYR A C 1
ATOM 1214 O O . TYR A 1 79 ? 10.39870 -11.42544 14.93057 1.000 38.42729 77 TYR A O 1
ATOM 1232 N N . THR A 1 80 ? 9.47482 -10.19204 13.28562 1.000 36.13175 78 THR A N 1
ATOM 1233 C CA . THR A 1 80 ? 8.66771 -11.28599 12.76840 1.000 34.09508 78 THR A CA 1
ATOM 1234 C C . THR A 1 80 ? 8.48393 -11.08525 11.27228 1.000 33.44877 78 THR A C 1
ATOM 1235 O O . THR A 1 80 ? 8.69724 -9.99216 10.74236 1.000 39.22263 78 THR A O 1
ATOM 1246 N N . LEU A 1 81 ? 8.08402 -12.15518 10.59353 1.000 34.41438 79 LEU A N 1
ATOM 1247 C CA . LEU A 1 81 ? 7.95568 -12.12034 9.14405 1.000 40.49316 79 LEU A CA 1
ATOM 1248 C C . LEU A 1 81 ? 6.63575 -11.48625 8.72288 1.000 36.34998 79 LEU A C 1
ATOM 1249 O O . LEU A 1 81 ? 5.60023 -11.66691 9.37126 1.000 39.34509 79 LEU A O 1
ATOM 1265 N N . THR A 1 82 ? 6.68550 -10.73230 7.62809 1.000 46.11730 80 THR A N 1
ATOM 1266 C CA . THR A 1 82 ? 5.49314 -10.11869 7.05008 1.000 45.17616 80 THR A CA 1
ATOM 1267 C C . THR A 1 82 ? 5.79177 -9.83681 5.58768 1.000 47.80086 80 THR A C 1
ATOM 1268 O O . THR A 1 82 ? 6.68468 -9.03916 5.28483 1.000 45.24898 80 THR A O 1
ATOM 1279 N N . ALA A 1 83 ? 5.05913 -10.48687 4.68527 1.000 47.06602 81 ALA A N 1
ATOM 1280 C CA . ALA A 1 83 ? 5.27319 -10.31656 3.24987 1.000 44.16818 81 ALA A CA 1
ATOM 1281 C C . ALA A 1 83 ? 6.68782 -10.73210 2.85549 1.000 51.33914 81 ALA A C 1
ATOM 1282 O O . ALA A 1 83 ? 7.33212 -10.09805 2.01910 1.000 46.46601 81 ALA A O 1
ATOM 1289 N N . GLY A 1 84 ? 7.17753 -11.80316 3.47163 1.000 49.47227 82 GLY A N 1
ATOM 1290 C CA . GLY A 1 84 ? 8.47616 -12.34423 3.14202 1.000 49.29538 82 GLY A CA 1
ATOM 1291 C C . GLY A 1 84 ? 9.65662 -11.56252 3.66243 1.000 52.44121 82 GLY A C 1
ATOM 1292 O O . GLY A 1 84 ? 10.78440 -11.81935 3.22419 1.000 45.57864 82 GLY A O 1
ATOM 1296 N N . VAL A 1 85 ? 9.44241 -10.62184 4.57823 1.000 43.57768 83 VAL A N 1
ATOM 1297 C CA . VAL A 1 85 ? 10.51947 -9.80909 5.12947 1.000 48.80923 83 VAL A CA 1
ATOM 1298 C C . VAL A 1 85 ? 10.28044 -9.61727 6.61920 1.000 42.99652 83 VAL A C 1
ATOM 1299 O O . VAL A 1 85 ? 9.13702 -9.46407 7.06292 1.000 45.20666 83 VAL A O 1
ATOM 1312 N N . CYS A 1 86 ? 11.36447 -9.62178 7.39004 1.000 39.85160 84 CYS A N 1
ATOM 1313 C CA . CYS A 1 86 ? 11.25678 -9.42701 8.82777 1.000 35.98246 84 CYS A CA 1
ATOM 1314 C C . CYS A 1 86 ? 10.90621 -7.98051 9.14869 1.000 40.69940 84 CYS A C 1
ATOM 1315 O O . CYS A 1 86 ? 11.46269 -7.04396 8.56771 1.000 35.69414 84 CYS A O 1
ATOM 1322 N N . VAL A 1 87 ? 9.98425 -7.80802 10.08713 1.000 34.48796 85 VAL A N 1
ATOM 1323 C CA . VAL A 1 87 ? 9.50796 -6.48694 10.49579 1.000 33.87106 85 VAL A CA 1
ATOM 1324 C C . VAL A 1 87 ? 9.40675 -6.45085 12.01002 1.000 31.29240 85 VAL A C 1
ATOM 1325 O O . VAL A 1 87 ? 9.35047 -7.49443 12.67364 1.000 28.42543 85 VAL A O 1
ATOM 1338 N N . PRO A 1 88 ? 9.37299 -5.24984 12.58478 1.000 35.87119 86 PRO A N 1
ATOM 1339 C CA . PRO A 1 88 ? 9.17273 -5.14360 14.03480 1.000 39.20914 86 PRO A CA 1
ATOM 1340 C C . PRO A 1 88 ? 7.86494 -5.80167 14.44493 1.000 39.77287 86 PRO A C 1
ATOM 1341 O O . PRO A 1 88 ? 6.89919 -5.84908 13.67964 1.000 41.58729 86 PRO A O 1
ATOM 1352 N N . ASN A 1 89 ? 7.84484 -6.32311 15.67273 1.000 38.21646 87 ASN A N 1
ATOM 1353 C CA . ASN A 1 89 ? 6.65989 -7.03005 16.15017 1.000 43.73698 87 ASN A CA 1
ATOM 1354 C C . ASN A 1 89 ? 5.42280 -6.13781 16.09743 1.000 41.95884 87 ASN A C 1
ATOM 1355 O O . ASN A 1 89 ? 4.31406 -6.61063 15.81707 1.000 47.68185 87 ASN A O 1
ATOM 1366 N N . VAL A 1 90 ? 5.58229 -4.84368 16.37989 1.000 40.09799 88 VAL A N 1
ATOM 1367 C CA . VAL A 1 90 ? 4.45565 -3.92811 16.26691 1.000 36.32219 88 VAL A CA 1
ATOM 1368 C C . VAL A 1 90 ? 3.94492 -3.83497 14.83420 1.000 37.73179 88 VAL A C 1
ATOM 1369 O O . VAL A 1 90 ? 2.84046 -3.33048 14.60107 1.000 41.84553 88 VAL A O 1
ATOM 1382 N N . CYS A 1 91 ? 4.73115 -4.30404 13.86676 1.000 40.35648 89 CYS A N 1
ATOM 1383 C CA . CYS A 1 91 ? 4.37564 -4.26916 12.45663 1.000 43.71252 89 CYS A CA 1
ATOM 1384 C C . CYS A 1 91 ? 3.80417 -5.59280 11.96118 1.000 43.42432 89 CYS A C 1
ATOM 1385 O O . CYS A 1 91 ? 3.67429 -5.78219 10.74736 1.000 49.82549 89 CYS A O 1
ATOM 1392 N N . ARG A 1 92 ? 3.45171 -6.50599 12.86832 1.000 43.35251 90 ARG A N 1
ATOM 1393 C CA . ARG A 1 92 ? 2.92540 -7.80812 12.47552 1.000 47.89909 90 ARG A CA 1
ATOM 1394 C C . ARG A 1 92 ? 1.73066 -7.67545 11.53849 1.000 52.57698 90 ARG A C 1
ATOM 1395 O O . ARG A 1 92 ? 0.66554 -7.20315 11.94999 1.000 53.47574 90 ARG A O 1
ATOM 1416 N N . ASP A 1 93 ? 1.89429 -8.10547 10.28646 1.000 55.98476 91 ASP A N 1
ATOM 1417 C CA . ASP A 1 93 ? 0.81806 -8.09592 9.29322 1.000 56.57888 91 ASP A CA 1
ATOM 1418 C C . ASP A 1 93 ? 0.06559 -6.76519 9.29052 1.000 50.57431 91 ASP A C 1
ATOM 1419 O O . ASP A 1 93 ? -1.16633 -6.71845 9.27371 1.000 62.72024 91 ASP A O 1
ATOM 1428 N N . LYS A 1 94 ? 0.82247 -5.67341 9.31255 1.000 50.69995 92 LYS A N 1
AT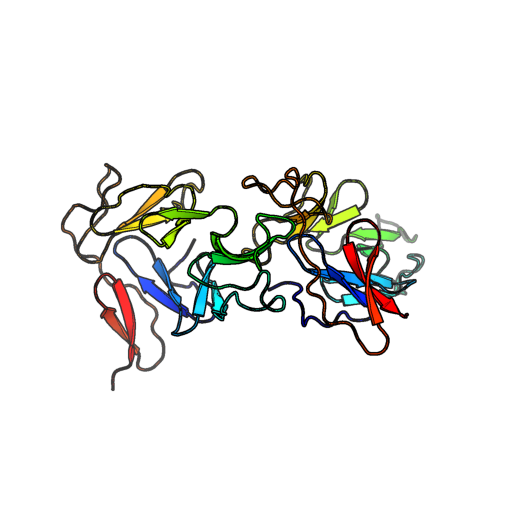OM 1429 C CA . LYS A 1 94 ? 0.27073 -4.33298 9.19656 1.000 51.15941 92 LYS A CA 1
ATOM 1430 C C . LYS A 1 94 ? 0.52230 -3.79962 7.79068 1.000 54.14783 92 LYS A C 1
ATOM 1431 O O . LYS A 1 94 ? 1.53697 -4.11298 7.16140 1.000 52.16074 92 LYS A O 1
ATOM 1450 N N . VAL A 1 95 ? -0.41268 -2.99061 7.29848 1.000 45.86401 93 VAL A N 1
ATOM 1451 C CA . VAL A 1 95 ? -0.32148 -2.43026 5.95541 1.000 50.56991 93 VAL A CA 1
ATOM 1452 C C . VAL A 1 95 ? -0.10769 -0.93034 6.04696 1.000 44.59120 93 VAL A C 1
ATOM 1453 O O . VAL A 1 95 ? -0.56419 -0.26513 6.98200 1.000 43.10599 93 VAL A O 1
ATOM 1466 N N . CYS A 1 96 ? 0.58858 -0.39804 5.04770 1.000 46.01776 94 CYS A N 1
ATOM 1467 C CA . CYS A 1 96 ? 0.93105 1.01094 5.00585 1.000 40.45398 94 CYS A CA 1
ATOM 1468 C C . CYS A 1 96 ? 0.48827 1.71376 3.73580 1.000 40.04173 94 CYS A C 1
ATOM 1469 O O . CYS A 1 96 ? 0.53332 2.94732 3.69752 1.000 43.17178 94 CYS A O 1
ATOM 1476 N N . GLY A 1 97 ? 0.03382 0.98859 2.72090 1.000 39.70310 95 GLY A N 1
ATOM 1477 C CA . GLY A 1 97 ? -0.21597 1.62123 1.43754 1.000 48.59188 95 GLY A CA 1
ATOM 1478 C C . GLY A 1 97 ? 1.10620 1.90420 0.75130 1.000 41.78990 95 GLY A C 1
ATOM 1479 O O . GLY A 1 97 ? 1.96669 1.02532 0.62364 1.000 41.56325 95 GLY A O 1
ATOM 1483 N N . LYS A 1 98 ? 1.27995 3.14590 0.30361 1.000 42.60534 96 LYS A N 1
ATOM 1484 C CA . LYS A 1 98 ? 2.52055 3.56869 -0.34656 1.000 42.98517 96 LYS A CA 1
ATOM 1485 C C . LYS A 1 98 ? 3.51825 4.01423 0.72417 1.000 38.97873 96 LYS A C 1
ATOM 1486 O O . LYS A 1 98 ? 3.84339 5.19107 0.88457 1.000 38.36413 96 LYS A O 1
ATOM 1505 N N . GLY A 1 99 ? 4.01037 3.02946 1.46607 1.000 39.59641 97 GLY A N 1
ATOM 1506 C CA . GLY A 1 99 ? 4.92034 3.31729 2.55888 1.000 43.79230 97 GLY A CA 1
ATOM 1507 C C . GLY A 1 99 ? 5.43326 2.03980 3.18231 1.000 38.52400 97 GLY A C 1
ATOM 1508 O O . GLY A 1 99 ? 5.04456 0.93310 2.80102 1.000 37.70698 97 GLY A O 1
ATOM 1512 N N . LYS A 1 100 ? 6.31881 2.21161 4.15977 1.000 37.20886 98 LYS A N 1
ATOM 1513 C CA . LYS A 1 100 ? 6.98169 1.10421 4.83311 1.000 43.56974 98 LYS A CA 1
ATOM 1514 C C . LYS A 1 100 ? 6.60571 1.13331 6.30692 1.000 39.57293 98 LYS A C 1
ATOM 1515 O O . LYS A 1 100 ? 6.61033 2.19875 6.93237 1.000 38.87401 98 LYS A O 1
ATOM 1534 N N . CYS A 1 101 ? 6.26111 -0.03002 6.85242 1.000 43.71877 99 CYS A N 1
ATOM 1535 C CA . CYS A 1 101 ? 5.91200 -0.13459 8.26185 1.000 42.53997 99 CYS A CA 1
ATOM 1536 C C . CYS A 1 101 ? 7.17817 -0.07554 9.10292 1.000 40.43052 99 CYS A C 1
ATOM 1537 O O . CYS A 1 101 ? 8.16950 -0.74671 8.79649 1.000 45.42202 99 CYS A O 1
ATOM 1544 N N . ILE A 1 102 ? 7.14569 0.73428 10.15948 1.000 43.24053 100 ILE A N 1
ATOM 1545 C CA . ILE A 1 102 ? 8.25405 0.85798 11.09457 1.000 46.62428 100 ILE A CA 1
ATOM 1546 C C . ILE A 1 102 ? 7.69002 0.94668 12.50633 1.000 40.30722 100 ILE A C 1
ATOM 1547 O O . ILE A 1 102 ? 6.47809 1.02213 12.71469 1.000 39.12697 100 ILE A O 1
ATOM 1563 N N . VAL A 1 103 ? 8.59552 0.92361 13.48368 1.000 35.81603 101 VAL A N 1
ATOM 1564 C CA . VAL A 1 103 ? 8.23005 1.24454 14.85721 1.000 39.78240 101 VAL A CA 1
ATOM 1565 C C . VAL A 1 103 ? 7.97820 2.74279 14.95700 1.000 40.23942 101 VAL A C 1
ATOM 1566 O O . VAL A 1 103 ? 8.76608 3.55097 14.45012 1.000 32.91838 101 VAL A O 1
ATOM 1579 N N . ASP A 1 104 ? 6.88614 3.12270 15.60873 1.000 39.95765 102 ASP A N 1
ATOM 1580 C CA . ASP A 1 104 ? 6.56564 4.54047 15.77230 1.000 39.27590 102 ASP A CA 1
ATOM 1581 C C . ASP A 1 104 ? 7.56120 5.17121 16.73772 1.000 42.47750 102 ASP A C 1
ATOM 1582 O O . ASP A 1 104 ? 7.58604 4.79372 17.91777 1.000 42.53499 102 ASP A O 1
ATOM 1591 N N . PRO A 1 105 ? 8.39731 6.11776 16.29689 1.000 41.31081 103 PRO A N 1
ATOM 1592 C CA . PRO A 1 105 ? 9.36093 6.71697 17.23898 1.000 46.13687 103 PRO A CA 1
ATOM 1593 C C . PRO A 1 105 ? 8.69498 7.43131 18.40312 1.000 43.44900 103 PRO A C 1
ATOM 1594 O O . PRO A 1 105 ? 9.26530 7.47454 19.50155 1.000 40.46983 103 PRO A O 1
ATOM 1605 N N . ALA A 1 106 ? 7.49816 7.99094 18.19578 1.000 43.64138 104 ALA A N 1
ATOM 1606 C CA . ALA A 1 106 ? 6.80371 8.70960 19.25859 1.000 43.52895 104 ALA A CA 1
ATOM 1607 C C . ALA A 1 106 ? 6.18244 7.77251 20.28874 1.000 48.08630 104 ALA A C 1
ATOM 1608 O O . ALA A 1 106 ? 5.87533 8.21330 21.40191 1.000 48.93734 104 ALA A O 1
ATOM 1615 N N . ASN A 1 107 ? 5.96683 6.50347 19.93915 1.000 44.30926 105 ASN A N 1
ATOM 1616 C CA . ASN A 1 107 ? 5.43415 5.52518 20.88758 1.000 44.82515 105 ASN A CA 1
ATOM 1617 C C . ASN A 1 107 ? 5.89893 4.15059 20.42432 1.000 52.44478 105 ASN A C 1
ATOM 1618 O O . ASN A 1 107 ? 5.37304 3.62332 19.43891 1.000 50.38301 105 ASN A O 1
ATOM 1629 N N . SER A 1 108 ? 6.87991 3.57887 21.12964 1.000 46.57090 106 SER A N 1
ATOM 1630 C CA . SER A 1 108 ? 7.47566 2.31901 20.69853 1.000 50.80204 106 SER A CA 1
ATOM 1631 C C . SER A 1 108 ? 6.48792 1.16127 20.74095 1.000 46.27496 106 SER A C 1
ATOM 1632 O O . SER A 1 108 ? 6.73660 0.12410 20.11550 1.000 51.28732 106 SER A O 1
ATOM 1640 N N . LEU A 1 109 ? 5.38301 1.30464 21.46984 1.000 46.85751 107 LEU A N 1
ATOM 1641 C CA . LEU A 1 109 ? 4.41311 0.22521 21.58924 1.000 49.11674 107 LEU A CA 1
ATOM 1642 C C . LEU A 1 109 ? 3.55122 0.05898 20.34608 1.000 46.25371 107 LEU A C 1
ATOM 1643 O O . LEU A 1 109 ? 2.90645 -0.98474 20.19730 1.000 48.84098 107 LEU A O 1
ATOM 1659 N N . THR A 1 110 ? 3.53082 1.04266 19.45409 1.000 45.20165 108 THR A N 1
ATOM 1660 C CA . THR A 1 110 ? 2.71987 0.99463 18.25068 1.000 38.50003 108 THR A CA 1
ATOM 1661 C C . THR A 1 110 ? 3.61218 1.08351 17.01999 1.000 36.06360 108 THR A C 1
ATOM 1662 O O . THR A 1 110 ? 4.80032 1.41336 17.09550 1.000 32.62058 108 THR A O 1
ATOM 1673 N N . HIS A 1 111 ? 3.01319 0.77881 15.87644 1.000 29.90124 109 HIS A N 1
ATOM 1674 C CA . HIS A 1 111 ? 3.65984 0.93786 14.58566 1.000 32.02237 109 HIS A CA 1
ATOM 1675 C C . HIS A 1 111 ? 3.20162 2.23660 13.93423 1.000 38.08426 109 HIS A C 1
ATOM 1676 O O . HIS A 1 111 ? 2.15378 2.79363 14.26995 1.000 37.13082 109 HIS A O 1
ATOM 1690 N N . THR A 1 112 ? 4.00168 2.70787 12.98289 1.000 33.22213 110 THR A N 1
ATOM 1691 C CA . THR A 1 112 ? 3.62393 3.80130 12.10232 1.000 39.47405 110 THR A CA 1
ATOM 1692 C C . THR A 1 112 ? 4.12078 3.43718 10.70983 1.000 39.83684 110 THR A C 1
ATOM 1693 O O . THR A 1 112 ? 4.70099 2.36602 10.49955 1.000 32.77610 110 THR A O 1
ATOM 1704 N N . CYS A 1 113 ? 3.89314 4.32475 9.74885 1.000 39.83759 111 CYS A N 1
ATOM 1705 C CA . CYS A 1 113 ? 4.25883 4.07224 8.36289 1.000 43.92824 111 CYS A CA 1
ATOM 1706 C C . CYS A 1 113 ? 5.14707 5.19593 7.85154 1.000 37.39871 111 CYS A C 1
ATOM 1707 O O . CYS A 1 113 ? 4.79558 6.37477 7.96937 1.000 37.65396 111 CYS A O 1
ATOM 1714 N N . SER A 1 114 ? 6.30113 4.82577 7.29907 1.000 38.18966 112 SER A N 1
ATOM 1715 C CA . SER A 1 114 ? 7.18829 5.76563 6.62236 1.000 39.65841 112 SER A CA 1
ATOM 1716 C C . SER A 1 114 ? 6.80108 5.78620 5.14819 1.000 38.03905 112 SER A C 1
ATOM 1717 O O . SER A 1 114 ? 7.02229 4.80905 4.42687 1.000 38.46894 112 SER A O 1
ATOM 1725 N N . CYS A 1 115 ? 6.22525 6.89267 4.69889 1.000 36.63110 113 CYS A N 1
ATOM 1726 C CA . CYS A 1 115 ? 5.59547 6.94075 3.38900 1.000 35.60394 113 CYS A CA 1
ATOM 1727 C C . CYS A 1 115 ? 6.60903 7.24293 2.29444 1.000 40.30903 113 CYS A C 1
ATOM 1728 O O . CYS A 1 115 ? 7.56787 7.99000 2.49644 1.000 34.00872 113 CYS A O 1
ATOM 1735 N N . ASN A 1 116 ? 6.38404 6.64182 1.12626 1.000 37.80753 114 ASN A N 1
ATOM 1736 C CA . ASN A 1 116 ? 7.18997 6.95992 -0.04232 1.000 43.29660 114 ASN A CA 1
ATOM 1737 C C . ASN A 1 116 ? 7.06942 8.44841 -0.35699 1.000 44.47090 114 ASN A C 1
ATOM 1738 O O . ASN A 1 116 ? 6.02581 9.07129 -0.14189 1.000 37.18831 114 ASN A O 1
ATOM 1749 N N . ILE A 1 117 ? 8.16293 9.02967 -0.85392 1.000 35.41416 115 ILE A N 1
ATOM 1750 C CA . ILE A 1 117 ? 8.13124 10.42899 -1.25877 1.000 41.41072 115 ILE A CA 1
ATOM 1751 C C . ILE A 1 117 ? 7.02683 10.63224 -2.28731 1.000 42.87887 115 ILE A C 1
ATOM 1752 O O . ILE A 1 117 ? 6.84714 9.82577 -3.21156 1.000 28.39966 115 ILE A O 1
ATOM 1768 N N . GLY A 1 118 ? 6.27573 11.71946 -2.12715 1.000 42.57286 116 GLY A N 1
ATOM 1769 C CA . GLY A 1 118 ? 5.09210 11.96657 -2.92108 1.000 45.12552 116 GLY A CA 1
ATOM 1770 C C . GLY A 1 118 ? 3.79755 11.55374 -2.25305 1.000 47.42151 116 GLY A C 1
ATOM 1771 O O . GLY A 1 118 ? 2.71710 11.91555 -2.73895 1.000 44.47192 116 GLY A O 1
ATOM 1775 N N . THR A 1 119 ? 3.87991 10.80423 -1.16263 1.000 44.16452 117 THR A N 1
ATOM 1776 C CA . THR A 1 119 ? 2.72869 10.38377 -0.38413 1.000 38.22104 117 THR A CA 1
ATOM 1777 C C . THR A 1 119 ? 2.96931 10.77523 1.06542 1.000 36.20223 117 THR A C 1
ATOM 1778 O O . THR A 1 119 ? 4.06804 10.57937 1.59431 1.000 33.96831 117 THR A O 1
ATOM 1789 N N . ILE A 1 120 ? 1.95391 11.34919 1.70055 1.000 38.81802 118 ILE A N 1
ATOM 1790 C CA . ILE A 1 120 ? 2.01920 11.67428 3.11586 1.000 42.31509 118 ILE A CA 1
ATOM 1791 C C . ILE A 1 120 ? 1.07521 10.74214 3.86963 1.000 39.84637 118 ILE A C 1
ATOM 1792 O O . ILE A 1 120 ? 0.32304 9.96813 3.27900 1.000 34.37246 118 ILE A O 1
ATOM 1808 N N . LEU A 1 121 ? 1.12005 10.82494 5.19418 1.000 29.99310 119 LEU A N 1
ATOM 1809 C CA . LEU A 1 121 ? 0.44414 9.85646 6.04559 1.000 44.64444 119 LEU A CA 1
ATOM 1810 C C . LEU A 1 121 ? -0.94520 10.35488 6.41381 1.000 39.67319 119 LEU A C 1
ATOM 1811 O O . LEU A 1 121 ? -1.11315 11.51310 6.80670 1.000 42.88085 119 LEU A O 1
ATOM 1827 N N . ASN A 1 122 ? -1.93706 9.48471 6.25903 1.000 41.13157 120 ASN A N 1
ATOM 1828 C CA . ASN A 1 122 ? -3.29849 9.79761 6.65308 1.000 46.85947 120 ASN A CA 1
ATOM 1829 C C . ASN A 1 122 ? -3.46682 9.57328 8.15488 1.000 39.27191 120 ASN A C 1
ATOM 1830 O O . ASN A 1 122 ? -2.63873 8.94079 8.81485 1.000 42.13242 120 ASN A O 1
ATOM 1841 N N . GLN A 1 123 ? -4.55281 10.11574 8.70431 1.000 50.41476 121 GLN A N 1
ATOM 1842 C CA . GLN A 1 123 ? -4.75476 10.05493 10.14604 1.000 39.60976 121 GLN A CA 1
ATOM 1843 C C . GLN A 1 123 ? -5.00842 8.64281 10.65364 1.000 42.28632 121 GLN A C 1
ATOM 1844 O O . GLN A 1 123 ? -4.92337 8.42458 11.86633 1.000 43.50169 121 GLN A O 1
ATOM 1858 N N . ASN A 1 124 ? -5.30295 7.68627 9.77294 1.000 38.65197 122 ASN A N 1
ATOM 1859 C CA . ASN A 1 124 ? -5.40176 6.28697 10.15948 1.000 37.76242 122 ASN A CA 1
ATOM 1860 C C . ASN A 1 124 ? -4.08131 5.54453 9.98023 1.000 44.79536 122 ASN A C 1
ATOM 1861 O O . ASN A 1 124 ? -4.07026 4.30852 9.96163 1.000 41.12839 122 ASN A O 1
ATOM 1872 N N . LYS A 1 125 ? -2.97342 6.27543 9.84845 1.000 51.06565 123 LYS A N 1
ATOM 1873 C CA . LYS A 1 125 ? -1.64712 5.68446 9.66996 1.000 41.62619 123 LYS A CA 1
ATOM 1874 C C . LYS A 1 125 ? -1.57769 4.85357 8.39150 1.000 43.12494 123 LYS A C 1
ATOM 1875 O O . LYS A 1 125 ? -1.01142 3.75870 8.36615 1.000 44.30870 123 LYS A O 1
ATOM 1894 N N . LEU A 1 126 ? -2.16120 5.38124 7.32009 1.000 43.78319 124 LEU A N 1
ATOM 1895 C CA . LEU A 1 126 ? -2.02421 4.82085 5.98473 1.000 40.44223 124 LEU A CA 1
ATOM 1896 C C . LEU A 1 126 ? -1.40999 5.86578 5.06426 1.000 40.65523 124 LEU A C 1
ATOM 1897 O O . LEU A 1 126 ? -1.76495 7.04831 5.12380 1.000 35.29257 124 LEU A O 1
ATOM 1913 N N . CYS A 1 127 ? -0.47660 5.41967 4.22302 1.000 38.35675 125 CYS A N 1
ATOM 1914 C CA . CYS A 1 127 ? 0.16993 6.27989 3.23376 1.000 40.09710 125 CYS A CA 1
ATOM 1915 C C . CYS A 1 127 ? -0.67114 6.26969 1.95948 1.000 46.85398 125 CYS A C 1
ATOM 1916 O O . CYS A 1 127 ? -0.37807 5.57416 0.98349 1.000 44.66828 125 CYS A O 1
ATOM 1923 N N . ASP A 1 128 ? -1.75234 7.06411 1.97985 1.000 47.94279 126 ASP A N 1
ATOM 1924 C CA . ASP A 1 128 ? -2.65430 7.13943 0.83588 1.000 47.18604 126 ASP A CA 1
ATOM 1925 C C . ASP A 1 128 ? -3.08863 8.56777 0.52114 1.000 46.71620 126 ASP A C 1
ATOM 1926 O O . ASP A 1 128 ? -4.14671 8.76136 -0.09153 1.000 52.96717 126 ASP A O 1
ATOM 1935 N N . ILE A 1 129 ? -2.30325 9.56757 0.91000 1.000 46.42382 127 ILE A N 1
ATOM 1936 C CA . ILE A 1 129 ? -2.61791 10.96488 0.64482 1.000 41.35138 127 ILE A CA 1
ATOM 1937 C C . ILE A 1 129 ? -1.49040 11.55945 -0.18615 1.000 41.43443 127 ILE A C 1
ATOM 1938 O O . ILE A 1 129 ? -0.31107 11.29525 0.07388 1.000 43.77281 127 ILE A O 1
ATOM 1954 N N . GLN A 1 130 ? -1.85350 12.36108 -1.18605 1.000 46.21254 128 GLN A N 1
ATOM 1955 C CA . GLN A 1 130 ? -0.86590 12.96555 -2.07259 1.000 47.27990 128 GLN A CA 1
ATOM 1956 C C . GLN A 1 130 ? -0.32761 14.24000 -1.43397 1.000 51.84292 128 GLN A C 1
ATOM 1957 O O . GLN A 1 130 ? -1.05553 15.22631 -1.27811 1.000 56.74949 128 GLN A O 1
ATOM 1971 N N . GLY A 1 131 ? 0.93971 14.20249 -1.04710 1.000 56.92582 129 GLY A N 1
ATOM 1972 C CA . GLY A 1 131 ? 1.64740 15.38669 -0.59352 1.000 51.21433 129 GLY A CA 1
ATOM 1973 C C . GLY A 1 131 ? 3.11174 15.23942 -0.93577 1.000 44.20657 129 GLY A C 1
ATOM 1974 O O . GLY A 1 131 ? 3.62385 14.12326 -1.06773 1.000 35.83329 129 GLY A O 1
ATOM 1978 N N . ASP A 1 132 ? 3.79027 16.37421 -1.08842 1.000 42.69613 130 ASP A N 1
ATOM 1979 C CA . ASP A 1 132 ? 5.18318 16.40364 -1.52850 1.000 49.09020 130 ASP A CA 1
ATOM 1980 C C . ASP A 1 132 ? 6.05433 16.96550 -0.41060 1.000 43.89309 130 ASP A C 1
ATOM 1981 O O . ASP A 1 132 ? 6.01840 18.16819 -0.13156 1.000 43.26289 130 ASP A O 1
ATOM 1990 N N . THR A 1 133 ? 6.85450 16.09623 0.21190 1.000 38.52010 131 THR A N 1
ATOM 1991 C CA . THR A 1 133 ? 7.72809 16.50434 1.31109 1.000 45.89227 131 THR A CA 1
ATOM 1992 C C . THR A 1 133 ? 9.06038 17.00528 0.76517 1.000 42.47828 131 THR A C 1
ATOM 1993 O O . THR A 1 133 ? 9.69635 16.30341 -0.03000 1.000 37.93937 131 THR A O 1
ATOM 2004 N N . PRO A 1 134 ? 9.50806 18.20102 1.14650 1.000 40.95472 132 PRO A N 1
ATOM 2005 C CA . PRO A 1 134 ? 10.82095 18.67004 0.68773 1.000 42.83014 132 PRO A CA 1
ATOM 2006 C C . PRO A 1 134 ? 11.94247 17.83015 1.28242 1.000 40.12625 132 PRO A C 1
ATOM 2007 O O . PRO A 1 134 ? 11.80497 17.19791 2.33231 1.000 41.73538 132 PRO A O 1
ATOM 2018 N N . CYS A 1 135 ? 13.07600 17.83212 0.58826 1.000 39.37495 133 CYS A N 1
ATOM 2019 C CA . CYS A 1 135 ? 14.25602 17.12940 1.07362 1.000 45.19476 133 CYS A CA 1
ATOM 2020 C C . CYS A 1 135 ? 14.90389 17.92814 2.19727 1.000 48.42084 133 CYS A C 1
ATOM 2021 O O . CYS A 1 135 ? 15.14299 19.13316 2.05677 1.000 42.24408 133 CYS A O 1
ATOM 2028 N N . SER A 1 136 ? 15.19816 17.24999 3.31039 1.000 44.32069 134 SER A N 1
ATOM 2029 C CA . SER A 1 136 ? 15.77345 17.89130 4.48680 1.000 42.58596 134 SER A CA 1
ATOM 2030 C C . SER A 1 136 ? 17.04591 17.18298 4.93481 1.000 41.145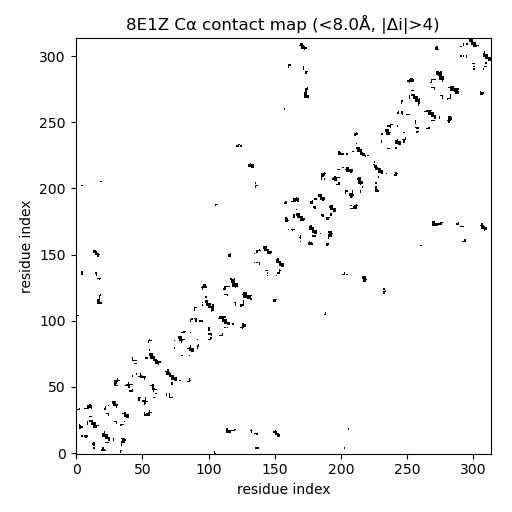83 134 SER A C 1
ATOM 2031 O O . SER A 1 136 ? 17.39409 17.20896 6.11759 1.000 43.94602 134 SER A O 1
ATOM 2039 N N . LEU A 1 137 ? 17.73928 16.53275 4.00665 1.000 42.47643 135 LEU A N 1
ATOM 2040 C CA . LEU A 1 137 ? 18.99620 15.88046 4.33082 1.000 44.53887 135 LEU A CA 1
ATOM 2041 C C . LEU A 1 137 ? 20.14256 16.88557 4.32404 1.000 42.05158 135 LEU A C 1
ATOM 2042 O O . LEU A 1 137 ? 20.10787 17.89775 3.61772 1.000 51.02143 135 LEU A O 1
ATOM 2058 N N . LYS A 1 138 ? 21.15964 16.60222 5.13670 1.000 47.88908 136 LYS A N 1
ATOM 2059 C CA . LYS A 1 138 ? 22.40811 17.36202 5.14472 1.000 48.76406 136 LYS A CA 1
ATOM 2060 C C . LYS A 1 138 ? 23.42254 16.56098 4.33402 1.000 46.22918 136 LYS A C 1
ATOM 2061 O O . LYS A 1 138 ? 24.03508 15.61953 4.84479 1.000 59.03036 136 LYS A O 1
ATOM 2080 N N . CYS A 1 139 ? 23.59476 16.92665 3.06751 1.000 57.57633 137 CYS A N 1
ATOM 2081 C CA . CYS A 1 139 ? 24.48467 16.19547 2.17764 1.000 57.50610 137 CYS A CA 1
ATOM 2082 C C . CYS A 1 139 ? 25.91101 16.71880 2.28650 1.000 53.79455 137 CYS A C 1
ATOM 2083 O O . CYS A 1 139 ? 26.14769 17.89187 2.59000 1.000 47.63092 137 CYS A O 1
ATOM 2090 N N . ALA A 1 140 ? 26.86241 15.83112 2.01680 1.000 60.27543 138 ALA A N 1
ATOM 2091 C CA . ALA A 1 140 ? 28.26934 16.11966 2.24703 1.000 63.45695 138 ALA A CA 1
ATOM 2092 C C . ALA A 1 140 ? 28.83086 16.9607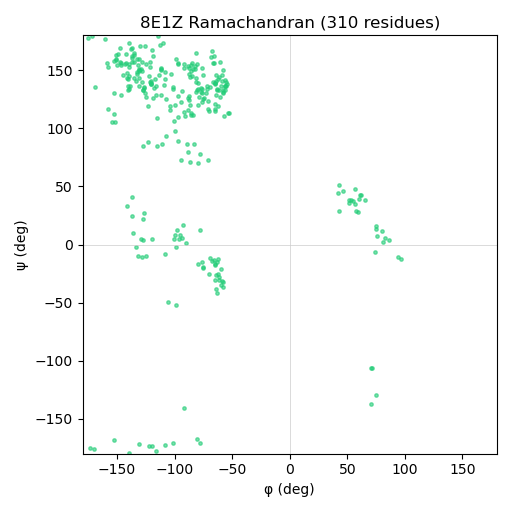5 1.10161 1.000 54.46264 138 ALA A C 1
ATOM 2093 O O . ALA A 1 140 ? 28.09818 17.51141 0.27509 1.000 57.61966 138 ALA A O 1
ATOM 2100 N N . GLU A 1 141 ? 30.15573 17.07439 1.05883 1.000 65.69543 139 GLU A N 1
ATOM 2101 C CA . GLU A 1 141 ? 30.82285 17.83885 0.01576 1.000 66.14910 139 GLU A CA 1
ATOM 2102 C C . GLU A 1 141 ? 30.60522 17.19142 -1.34465 1.000 62.57711 139 GLU A C 1
ATOM 2103 O O . GLU A 1 141 ? 30.66720 15.96689 -1.48658 1.000 63.03867 139 GLU A O 1
ATOM 2115 N N . ASN A 1 142 ? 30.36297 18.02649 -2.35327 1.000 61.37935 140 ASN A N 1
ATOM 2116 C CA . ASN A 1 142 ? 30.12885 17.55103 -3.71406 1.000 62.28227 140 ASN A CA 1
ATOM 2117 C C . ASN A 1 142 ? 29.01831 16.50393 -3.73732 1.000 55.22861 140 ASN A C 1
ATOM 2118 O O . ASN A 1 142 ? 29.08196 15.51174 -4.46664 1.000 60.82194 140 ASN A O 1
ATOM 2129 N N . GLU A 1 143 ? 27.98839 16.72693 -2.92249 1.000 55.13893 141 GLU A N 1
ATOM 2130 C CA . GLU A 1 143 ? 26.84216 15.83397 -2.84355 1.000 55.95228 141 GLU A CA 1
ATOM 2131 C C . GLU A 1 143 ? 25.55679 16.64169 -2.94735 1.000 45.36816 141 GLU A C 1
ATOM 2132 O O . GLU A 1 143 ? 25.49785 17.80528 -2.53891 1.000 44.57666 141 GLU A O 1
ATOM 2144 N N . VAL A 1 144 ? 24.52887 16.00979 -3.50795 1.000 44.39725 142 VAL A N 1
ATOM 2145 C CA . VAL A 1 144 ? 23.24767 16.65573 -3.76328 1.000 44.45277 142 VAL A CA 1
ATOM 2146 C C . VAL A 1 144 ? 22.13012 15.68929 -3.40471 1.000 45.26008 142 VAL A C 1
ATOM 2147 O O . VAL A 1 144 ? 22.19243 14.50048 -3.73627 1.000 38.08539 142 VAL A O 1
ATOM 2160 N N . CYS A 1 145 ? 21.10442 16.20189 -2.72851 1.000 40.99831 143 CYS A N 1
ATOM 2161 C CA . CYS A 1 145 ? 19.94391 15.38011 -2.42210 1.000 35.91725 143 CYS A CA 1
ATOM 2162 C C . CYS A 1 145 ? 19.29599 14.89517 -3.71265 1.000 32.98157 143 CYS A C 1
ATOM 2163 O O . CYS A 1 145 ? 18.96806 15.69257 -4.59780 1.000 38.62329 143 CYS A O 1
ATOM 2170 N N . THR A 1 146 ? 19.10308 13.58082 -3.81247 1.000 32.49050 144 THR A N 1
ATOM 2171 C CA . THR A 1 146 ? 18.56744 12.95385 -5.01196 1.000 35.32793 144 THR A CA 1
ATOM 2172 C C . THR A 1 146 ? 17.44050 12.00607 -4.63740 1.000 35.70886 144 THR A C 1
ATOM 2173 O O . THR A 1 146 ? 17.55877 11.24568 -3.67402 1.000 39.56193 144 THR A O 1
ATOM 2184 N N . LEU A 1 147 ? 16.35229 12.04094 -5.40190 1.000 38.89990 145 LEU A N 1
ATOM 2185 C CA . LEU A 1 147 ? 15.22981 11.13740 -5.17239 1.000 40.14906 145 LEU A CA 1
ATOM 2186 C C . LEU A 1 147 ? 15.51726 9.83185 -5.90529 1.000 40.41742 145 LEU A C 1
ATOM 2187 O O . LEU A 1 147 ? 15.54967 9.79459 -7.14048 1.000 41.04564 145 LEU A O 1
ATOM 2203 N N . GLU A 1 148 ? 15.75052 8.77030 -5.14105 1.000 46.89005 146 GLU A N 1
ATOM 2204 C CA . GLU A 1 148 ? 15.98993 7.43351 -5.67393 1.000 48.66021 146 GLU A CA 1
ATOM 2205 C C . GLU A 1 148 ? 14.73426 6.61645 -5.37937 1.000 42.67797 146 GLU A C 1
ATOM 2206 O O . GLU A 1 148 ? 14.59165 6.03737 -4.30061 1.000 40.48047 146 GLU A O 1
ATOM 2218 N N . GLY A 1 149 ? 13.81519 6.58383 -6.34108 1.000 44.05201 147 GLY A N 1
ATOM 2219 C CA . GLY A 1 149 ? 12.61172 5.79532 -6.17559 1.000 42.02652 147 GLY A CA 1
ATOM 2220 C C . GLY A 1 149 ? 11.65849 6.38266 -5.15751 1.000 46.48728 147 GLY A C 1
ATOM 2221 O O . GLY A 1 149 ? 10.98142 7.37926 -5.42994 1.000 42.10955 147 GLY A O 1
ATOM 2225 N N . ASN A 1 150 ? 11.58739 5.75568 -3.98366 1.000 45.63742 148 ASN A N 1
ATOM 2226 C CA . ASN A 1 150 ? 10.65449 6.14659 -2.93688 1.000 42.54447 148 ASN A CA 1
ATOM 2227 C C . ASN A 1 150 ? 11.27555 7.02250 -1.85281 1.000 37.17083 148 ASN A C 1
ATOM 2228 O O . ASN A 1 150 ? 10.55939 7.44165 -0.93946 1.000 36.68533 148 ASN A O 1
ATOM 2239 N N . TYR A 1 151 ? 12.57289 7.31139 -1.91966 1.000 36.43402 149 TYR A N 1
ATOM 2240 C CA . TYR A 1 151 ? 13.26027 7.99074 -0.83136 1.000 40.42765 149 TYR A CA 1
ATOM 2241 C C . TYR A 1 151 ? 14.32016 8.93002 -1.38539 1.000 33.01519 149 TYR A C 1
ATOM 2242 O O . TYR A 1 151 ? 14.94783 8.64769 -2.40957 1.000 31.14611 149 TYR A O 1
ATOM 2260 N N . TYR A 1 152 ? 14.51679 10.05163 -0.69189 1.000 31.63833 150 TYR A N 1
ATOM 2261 C CA . TYR A 1 152 ? 15.64277 10.92814 -0.98348 1.000 37.51226 150 TYR A CA 1
ATOM 2262 C C . TYR A 1 152 ? 16.92650 10.32705 -0.41652 1.000 39.31797 150 TYR A C 1
ATOM 2263 O O . TYR A 1 152 ? 16.90927 9.60674 0.58639 1.000 32.38454 150 TYR A O 1
ATOM 2281 N N . THR A 1 153 ? 18.05102 10.64293 -1.05211 1.000 34.25204 151 THR A N 1
ATOM 2282 C CA . THR A 1 153 ? 19.33763 10.25990 -0.48716 1.000 34.15171 151 THR A CA 1
ATOM 2283 C C . THR A 1 153 ? 20.41160 11.17427 -1.05177 1.000 35.80219 151 THR A C 1
ATOM 2284 O O . THR A 1 153 ? 20.26682 11.71162 -2.15094 1.000 40.52877 151 THR A O 1
ATOM 2295 N N . CYS A 1 154 ? 21.48090 11.35897 -0.28630 1.000 38.00374 152 CYS A N 1
ATOM 2296 C CA . CYS A 1 154 ? 22.59699 12.16752 -0.75136 1.000 40.26240 152 CYS A CA 1
ATOM 2297 C C . CYS A 1 154 ? 23.44367 11.33859 -1.70805 1.000 37.20900 152 CYS A C 1
ATOM 2298 O O . CYS A 1 154 ? 23.86521 10.22384 -1.37972 1.000 38.72949 152 CYS A O 1
ATOM 2305 N N . LYS A 1 155 ? 23.68590 11.88940 -2.89326 1.000 40.70583 153 LYS A N 1
ATOM 2306 C CA . LYS A 1 155 ? 24.45411 11.23511 -3.93854 1.000 42.86560 153 LYS A CA 1
ATOM 2307 C C . LYS A 1 155 ? 25.59575 12.14555 -4.36631 1.000 50.64249 153 LYS A C 1
ATOM 2308 O O . LYS A 1 155 ? 25.52529 13.37033 -4.21359 1.000 45.44559 153 LYS A O 1
ATOM 2327 N N . GLU A 1 156 ? 26.64959 11.53113 -4.89858 1.000 47.89506 154 GLU A N 1
ATOM 2328 C CA . GLU A 1 156 ? 27.78723 12.28783 -5.40201 1.000 55.88688 154 GLU A CA 1
ATOM 2329 C C . GLU A 1 156 ? 27.45658 12.93217 -6.74339 1.000 57.86169 154 GLU A C 1
ATOM 2330 O O . GLU A 1 156 ? 26.73082 12.36189 -7.56142 1.000 45.59035 154 GLU A O 1
ATOM 2342 N N . ASP A 1 157 ? 28.00830 14.12063 -6.97073 1.000 74.10730 155 ASP A N 1
ATOM 2343 C CA . ASP A 1 157 ? 27.79128 14.85365 -8.21099 1.000 68.53331 155 ASP A CA 1
ATOM 2344 C C . ASP A 1 157 ? 28.48725 14.17458 -9.38439 1.000 63.81815 155 ASP A C 1
ATOM 2345 O O . ASP A 1 157 ? 29.44446 13.42473 -9.20393 1.000 73.49173 155 ASP A O 1
ATOM 2354 N N . GLY B 1 2 ? -0.39966 2.75192 30.41192 1.000 66.69436 0 GLY B N 1
ATOM 2355 C CA . GLY B 1 2 ? -0.83761 3.99235 31.11043 1.000 65.54889 0 GLY B CA 1
ATOM 2356 C C . GLY B 1 2 ? 0.17407 4.50392 32.11634 1.000 67.54754 0 GLY B C 1
ATOM 2357 O O . GLY B 1 2 ? 1.06196 3.76693 32.54308 1.000 62.41778 0 GLY B O 1
ATOM 2361 N N . VAL B 1 3 ? 0.03603 5.77212 32.50026 1.000 65.22401 1 VAL B N 1
ATOM 2362 C CA . VAL B 1 3 ? 0.96944 6.39873 33.43005 1.000 61.33430 1 VAL B CA 1
ATOM 2363 C C . VAL B 1 3 ? 0.61744 5.98621 34.85250 1.000 58.10538 1 VAL B C 1
ATOM 2364 O O . VAL B 1 3 ? -0.55897 5.93104 35.23169 1.000 53.97669 1 VAL B O 1
ATOM 2377 N N . THR B 1 4 ? 1.64912 5.70842 35.64850 1.000 54.31825 2 THR B N 1
ATOM 2378 C CA . THR B 1 4 ? 1.50592 5.06851 36.94746 1.000 51.47847 2 THR B CA 1
ATOM 2379 C C . THR B 1 4 ? 2.40462 5.77860 37.94868 1.000 57.00831 2 THR B C 1
ATOM 2380 O O . THR B 1 4 ? 3.24352 6.60730 37.58536 1.000 55.23463 2 THR B O 1
ATOM 2391 N N . GLU B 1 5 ? 2.21402 5.45095 39.22894 1.000 60.04615 3 GLU B N 1
ATOM 2392 C CA . GLU B 1 5 ? 3.05048 6.04086 40.26708 1.000 62.92613 3 GLU B CA 1
ATOM 2393 C C . GLU B 1 5 ? 4.52741 5.75224 40.02740 1.000 55.29219 3 GLU B C 1
ATOM 2394 O O . GLU B 1 5 ? 5.38354 6.57334 40.37627 1.000 54.08036 3 GLU B O 1
ATOM 2406 N N . ASN B 1 6 ? 4.84753 4.59534 39.45024 1.000 55.22633 4 ASN B N 1
ATOM 2407 C CA . ASN B 1 6 ? 6.22830 4.21724 39.17877 1.000 55.79239 4 ASN B CA 1
ATOM 2408 C C . ASN B 1 6 ? 6.70525 4.66608 37.80445 1.000 57.33380 4 ASN B C 1
ATOM 2409 O O . ASN B 1 6 ? 7.85437 4.39086 37.44344 1.000 56.78348 4 ASN B O 1
ATOM 2420 N N . THR B 1 7 ? 5.85798 5.34335 37.03470 1.000 52.68480 5 THR B N 1
ATOM 2421 C CA . THR B 1 7 ? 6.22753 5.74708 35.68624 1.000 51.65269 5 THR B CA 1
ATOM 2422 C C . THR B 1 7 ? 7.38708 6.73547 35.71685 1.000 48.47885 5 THR B C 1
ATOM 2423 O O . THR B 1 7 ? 7.51323 7.55603 36.62894 1.000 44.32091 5 THR B O 1
ATOM 2434 N N . ILE B 1 8 ? 8.24319 6.64481 34.70276 1.000 56.44429 6 ILE B N 1
ATOM 2435 C CA . ILE B 1 8 ? 9.36941 7.55321 34.52115 1.000 52.51081 6 ILE B CA 1
ATOM 2436 C C . ILE B 1 8 ? 9.05247 8.46639 33.34799 1.000 53.25351 6 ILE B C 1
ATOM 2437 O O . ILE B 1 8 ? 8.72788 7.98978 32.25404 1.000 51.92717 6 ILE B O 1
ATOM 2453 N N . CYS B 1 9 ? 9.12694 9.77365 33.58009 1.000 50.23233 7 CYS B N 1
ATOM 2454 C CA . CYS B 1 9 ? 8.84530 10.77153 32.55601 1.000 47.20599 7 CYS B CA 1
ATOM 2455 C C . CYS B 1 9 ? 10.17206 11.27766 31.99851 1.000 43.10422 7 CYS B C 1
ATOM 2456 O O . CYS B 1 9 ? 10.88191 12.03719 32.66609 1.000 39.67697 7 CYS B O 1
ATOM 2463 N N . LYS B 1 10 ? 10.50549 10.86453 30.77775 1.000 43.06722 8 LYS B N 1
ATOM 2464 C CA . LYS B 1 10 ? 11.73220 11.33689 30.15095 1.000 40.93747 8 LYS B CA 1
ATOM 2465 C C . LYS B 1 10 ? 11.65414 12.84279 29.93235 1.000 42.70830 8 LYS B C 1
ATOM 2466 O O . LYS B 1 10 ? 10.68487 13.35063 29.35945 1.000 40.94945 8 LYS B O 1
ATOM 2485 N N . TYR B 1 11 ? 12.68367 13.55472 30.39185 1.000 44.27260 9 TYR B N 1
ATOM 2486 C CA . TYR B 1 11 ? 12.72374 15.01677 30.32633 1.000 35.33089 9 TYR B CA 1
ATOM 2487 C C . TYR B 1 11 ? 11.45340 15.63551 30.91507 1.000 44.81972 9 TYR B C 1
ATOM 2488 O O . TYR B 1 11 ? 10.96394 16.66444 30.44598 1.000 42.45127 9 TYR B O 1
ATOM 2506 N N . GLY B 1 12 ? 10.91554 15.00514 31.95904 1.000 37.29932 10 GLY B N 1
ATOM 2507 C CA . GLY B 1 12 ? 9.69861 15.47716 32.59631 1.000 46.45441 10 GLY B CA 1
ATOM 2508 C C . GLY B 1 12 ? 9.60063 15.09654 34.05890 1.000 47.11683 10 GLY B C 1
ATOM 2509 O O . GLY B 1 12 ? 10.58730 14.63960 34.64390 1.000 38.55147 10 GLY B O 1
ATOM 2513 N N . TYR B 1 13 ? 8.42573 15.27803 34.66621 1.000 41.84696 11 TYR B N 1
ATOM 2514 C CA . TYR B 1 13 ? 8.23952 14.88601 36.05843 1.000 39.74237 11 TYR B CA 1
ATOM 2515 C C . TYR B 1 13 ? 6.81216 14.40792 36.27989 1.000 41.80689 11 TYR B C 1
ATOM 2516 O O . TYR B 1 13 ? 5.88765 14.81088 35.56971 1.000 41.26002 11 TYR B O 1
ATOM 2534 N N . LEU B 1 14 ? 6.64434 13.55661 37.29063 1.000 36.68186 12 LEU B N 1
ATOM 2535 C CA . LEU B 1 14 ? 5.38721 12.85803 37.52405 1.000 39.81839 12 LEU B CA 1
ATOM 2536 C C . LEU B 1 14 ? 4.47416 13.70905 38.39555 1.000 43.76235 12 LEU B C 1
ATOM 2537 O O . LEU B 1 14 ? 4.85464 14.10553 39.50261 1.000 36.78357 12 LEU B O 1
ATOM 2553 N N . ILE B 1 15 ? 3.27104 13.97744 37.89746 1.000 37.94240 13 ILE B N 1
ATOM 2554 C CA . ILE B 1 15 ? 2.23670 14.65729 38.66251 1.000 42.66766 13 ILE B CA 1
ATOM 2555 C C . ILE B 1 15 ? 1.12123 13.66196 38.94238 1.000 43.48023 13 ILE B C 1
ATOM 2556 O O . ILE B 1 15 ? 0.89827 12.71679 38.17567 1.000 45.65249 13 ILE B O 1
ATOM 2572 N N . GLN B 1 16 ? 0.41422 13.87835 40.04928 1.000 44.67493 14 GLN B N 1
ATOM 2573 C CA . GLN B 1 16 ? -0.75349 13.07967 40.39773 1.000 41.61345 14 GLN B CA 1
ATOM 2574 C C . GLN B 1 16 ? -1.97087 13.99050 40.46844 1.000 43.23652 14 GLN B C 1
ATOM 2575 O O . GLN B 1 16 ? -1.97380 14.97184 41.21811 1.000 38.61068 14 GLN B O 1
ATOM 2589 N N . MET B 1 17 ? -3.00999 13.64148 39.72294 1.000 41.26212 15 MET B N 1
ATOM 2590 C CA . MET B 1 17 ? -4.32019 14.25586 39.82928 1.000 41.68167 15 MET B CA 1
ATOM 2591 C C . MET B 1 17 ? -5.21911 13.32204 40.63739 1.000 43.18562 15 MET B C 1
ATOM 2592 O O . MET B 1 17 ? -4.75759 12.34545 41.23797 1.000 35.03467 15 MET B O 1
ATOM 2606 N N . SER B 1 18 ? -6.51571 13.62760 40.67527 1.000 45.03225 16 SER B N 1
ATOM 2607 C CA . SER B 1 18 ? -7.40871 12.90789 41.57794 1.000 36.81304 16 SER B CA 1
ATOM 2608 C C . SER B 1 18 ? -7.48604 11.42362 41.23865 1.000 33.48299 16 SER B C 1
ATOM 2609 O O . SER B 1 18 ? -7.49695 10.57612 42.14062 1.000 35.56992 16 SER B O 1
ATOM 2617 N N . ASN B 1 19 ? -7.55811 11.08530 39.94820 1.000 38.90855 17 ASN B N 1
ATOM 2618 C CA . ASN B 1 19 ? -7.77413 9.70434 39.54611 1.000 41.46900 17 ASN B CA 1
ATOM 2619 C C . ASN B 1 19 ? -6.75628 9.17521 38.54538 1.000 43.06555 17 ASN B C 1
ATOM 2620 O O . ASN B 1 19 ? -6.89555 8.02898 38.10306 1.000 41.83221 17 ASN B O 1
ATOM 2631 N N . HIS B 1 20 ? -5.73392 9.95199 38.19211 1.000 45.18260 18 HIS B N 1
ATOM 2632 C CA . HIS B 1 20 ? -4.71005 9.47427 37.27544 1.000 44.30296 18 HIS B CA 1
ATOM 2633 C C . HIS B 1 20 ? -3.38418 10.15566 37.58113 1.000 38.74259 18 HIS B C 1
ATOM 2634 O O . HIS B 1 20 ? -3.33534 11.22143 38.20186 1.000 41.87368 18 HIS B O 1
ATOM 2648 N N . TYR B 1 21 ? -2.30567 9.50841 37.14593 1.000 41.12599 19 TYR B N 1
ATOM 2649 C CA . TYR B 1 21 ? -0.97780 10.10021 37.08877 1.000 42.58370 19 TYR B CA 1
ATOM 2650 C C . TYR B 1 21 ? -0.71627 10.60880 35.67417 1.000 36.39593 19 TYR B C 1
ATOM 2651 O O . TYR B 1 21 ? -1.29516 10.12229 34.69837 1.000 41.34415 19 TYR B O 1
ATOM 2669 N N . GLU B 1 22 ? 0.17266 11.59530 35.57155 1.000 44.91613 20 GLU B N 1
ATOM 2670 C CA . GLU B 1 22 ? 0.49256 12.20328 34.28807 1.000 48.09160 20 GLU B CA 1
ATOM 2671 C C . GLU B 1 22 ? 1.93751 12.67530 34.30107 1.000 40.28365 20 GLU B C 1
ATOM 2672 O O . GLU B 1 22 ? 2.56080 12.79796 35.35893 1.000 38.39946 20 GLU B O 1
ATOM 2684 N N . CYS B 1 23 ? 2.46416 12.94512 33.10882 1.000 46.35739 21 CYS B N 1
ATOM 2685 C CA . CYS B 1 23 ? 3.80103 13.50188 32.95484 1.000 47.28963 21 CYS B CA 1
ATOM 2686 C C . CYS B 1 23 ? 3.70627 14.92655 32.42419 1.000 36.04491 21 CYS B C 1
ATOM 2687 O O . CYS B 1 23 ? 3.01683 15.18032 31.43146 1.000 37.02016 21 CYS B O 1
ATOM 2694 N N . LYS B 1 24 ? 4.38594 15.85021 33.09661 1.000 42.64521 22 LYS B N 1
ATOM 2695 C CA . LYS B 1 24 ? 4.54706 17.22400 32.64495 1.000 43.48977 22 LYS B CA 1
ATOM 2696 C C . LYS B 1 24 ? 6.01799 17.45384 32.32355 1.000 49.88638 22 LYS B C 1
ATOM 2697 O O . LYS B 1 24 ? 6.90399 16.87479 32.95910 1.000 49.45274 22 LYS B O 1
ATOM 2716 N N . CYS B 1 25 ? 6.27339 18.28429 31.31976 1.000 47.66102 23 CYS B N 1
ATOM 2717 C CA . CYS B 1 25 ? 7.61234 18.41301 30.76608 1.000 51.32574 23 CYS B CA 1
ATOM 2718 C C . CYS B 1 25 ? 8.40367 19.52969 31.43421 1.000 41.62755 23 CYS B C 1
ATOM 2719 O O . CYS B 1 25 ? 7.84085 20.48034 31.98326 1.000 38.57759 23 CYS B O 1
ATOM 2726 N N . ILE B 1 26 ? 9.73352 19.39241 31.38430 1.000 45.57420 24 ILE B N 1
ATOM 2727 C CA . ILE B 1 26 ? 10.61287 20.45522 31.85382 1.000 45.88750 24 ILE B CA 1
ATOM 2728 C C . ILE B 1 26 ? 10.50964 21.65842 30.92082 1.000 43.59969 24 ILE B C 1
ATOM 2729 O O . ILE B 1 26 ? 10.07109 21.55830 29.76804 1.000 43.66902 24 ILE B O 1
ATOM 2745 N N . GLU B 1 27 ? 10.93936 22.81349 31.42621 1.000 45.23042 25 GLU B N 1
ATOM 2746 C CA . GLU B 1 27 ? 10.91342 24.03021 30.62457 1.000 49.39074 25 GLU B CA 1
ATOM 2747 C C . GLU B 1 27 ? 11.72831 23.83185 29.35255 1.000 45.27072 25 GLU B C 1
ATOM 2748 O O . GLU B 1 27 ? 12.86760 23.35825 29.39651 1.000 40.20597 25 GLU B O 1
ATOM 2760 N N . GLY B 1 28 ? 11.13992 24.19805 28.21668 1.000 43.56491 26 GLY B N 1
ATOM 2761 C CA . GLY B 1 28 ? 11.78108 23.99843 26.93543 1.000 35.59253 26 GLY B CA 1
ATOM 2762 C C . GLY B 1 28 ? 11.56254 22.64309 26.30461 1.000 43.39651 26 GLY B C 1
ATOM 2763 O O . GLY B 1 28 ? 12.14869 22.37108 25.25154 1.000 40.02911 26 GLY B O 1
ATOM 2767 N N . TYR B 1 29 ? 10.75481 21.77852 26.91553 1.000 50.57562 27 TYR B N 1
ATOM 2768 C CA . TYR B 1 29 ? 10.44932 20.46173 26.37292 1.000 50.54681 27 TYR B CA 1
ATOM 2769 C C . TYR B 1 29 ? 8.93946 20.27483 26.33467 1.000 48.62519 27 TYR B C 1
ATOM 2770 O O . TYR B 1 29 ? 8.20995 20.82056 27.16785 1.000 39.77960 27 TYR B O 1
ATOM 2788 N N . VAL B 1 30 ? 8.47708 19.50155 25.34990 1.000 47.42737 28 VAL B N 1
ATOM 2789 C CA . VAL B 1 30 ? 7.05333 19.29896 25.11374 1.000 43.67711 28 VAL B CA 1
ATOM 2790 C C . VAL B 1 30 ? 6.75880 17.81473 24.96044 1.000 46.43979 28 VAL B C 1
ATOM 2791 O O . VAL B 1 30 ? 7.59971 17.03507 24.50299 1.000 33.19557 28 VAL B O 1
ATOM 2804 N N . LEU B 1 31 ? 5.54177 17.43308 25.33650 1.000 42.88014 29 LEU B N 1
ATOM 2805 C CA . LEU B 1 31 ? 5.15875 16.02987 25.34711 1.000 47.75276 29 LEU B CA 1
ATOM 2806 C C . LEU B 1 31 ? 5.14666 15.44771 23.93932 1.000 37.96824 29 LEU B C 1
ATOM 2807 O O . LEU B 1 31 ? 4.67032 16.07419 22.98903 1.000 29.49059 29 LEU B O 1
ATOM 2823 N N . ILE B 1 32 ? 5.66710 14.23215 23.81789 1.000 39.63645 30 ILE B N 1
ATOM 2824 C CA . ILE B 1 32 ? 5.58759 13.44284 22.59564 1.000 46.10431 30 ILE B CA 1
ATOM 2825 C C . ILE B 1 32 ? 4.57117 12.31389 22.74595 1.000 43.67378 30 ILE B C 1
ATOM 2826 O O . ILE B 1 32 ? 3.70600 12.12292 21.89186 1.000 46.91693 30 ILE B O 1
ATOM 2842 N N . ASN B 1 33 ? 4.67254 11.54841 23.83048 1.000 46.34298 31 ASN B N 1
ATOM 2843 C CA . ASN B 1 33 ? 3.65389 10.58035 24.21727 1.000 50.23623 31 ASN B CA 1
ATOM 2844 C C . ASN B 1 33 ? 3.33654 10.79894 25.69276 1.000 51.64278 31 ASN B C 1
ATOM 2845 O O . ASN B 1 33 ? 3.80348 11.77277 26.29471 1.000 53.16772 31 ASN B O 1
ATOM 2856 N N . GLU B 1 34 ? 2.55663 9.89794 26.28891 1.000 47.95201 32 GLU B N 1
ATOM 2857 C CA . GLU B 1 34 ? 2.07039 10.13110 27.64414 1.000 51.37776 32 GLU B CA 1
ATOM 2858 C C . GLU B 1 34 ? 3.20354 10.23236 28.65826 1.000 50.45325 32 GLU B C 1
ATOM 2859 O O . GLU B 1 34 ? 3.03123 10.85929 29.71078 1.000 43.19222 32 GLU B O 1
ATOM 2871 N N . ASP B 1 35 ? 4.35431 9.61804 28.38484 1.000 45.93143 33 ASP B N 1
ATOM 2872 C CA . ASP B 1 35 ? 5.44506 9.62635 29.35687 1.000 51.84503 33 ASP B CA 1
ATOM 2873 C C . ASP B 1 35 ? 6.78240 9.89691 28.68362 1.000 47.94130 33 ASP B C 1
ATOM 2874 O O . ASP B 1 35 ? 7.80210 9.28404 29.02007 1.000 49.16332 33 ASP B O 1
ATOM 2883 N N . THR B 1 36 ? 6.80610 10.82468 27.73162 1.000 46.22508 34 THR B N 1
ATOM 2884 C CA . THR B 1 36 ? 8.05996 11.17793 27.08131 1.000 51.87312 34 THR B CA 1
ATOM 2885 C C . THR B 1 36 ? 7.98922 12.60930 26.57865 1.000 47.04099 34 THR B C 1
ATOM 2886 O O . THR B 1 36 ? 7.02547 12.98830 25.90903 1.000 46.25504 34 THR B O 1
ATOM 2897 N N . CYS B 1 37 ? 9.00848 13.39364 26.90367 1.000 43.35047 35 CYS B N 1
ATOM 2898 C CA . CYS B 1 37 ? 9.12003 14.76831 26.45023 1.000 49.17098 35 CYS B CA 1
ATOM 2899 C C . CYS B 1 37 ? 10.27646 14.88792 25.46814 1.000 48.11554 35 CYS B C 1
ATOM 2900 O O . CYS B 1 37 ? 11.23763 14.11472 25.51510 1.000 46.51772 35 CYS B O 1
ATOM 2907 N N . GLY B 1 38 ? 10.15377 15.84662 24.55229 1.000 50.92694 36 GLY B N 1
ATOM 2908 C CA . GLY B 1 38 ? 11.19178 16.10675 23.58273 1.000 50.26104 36 GLY B CA 1
ATOM 2909 C C . GLY B 1 38 ? 11.51042 17.58198 23.53527 1.000 49.53834 36 GLY B C 1
ATOM 2910 O O . GLY B 1 38 ? 10.72631 18.43106 23.96383 1.000 42.67409 36 GLY B O 1
ATOM 2914 N N . LYS B 1 39 ? 12.69704 17.88477 23.01095 1.000 48.43277 37 LYS B N 1
ATOM 2915 C CA . LYS B 1 39 ? 13.13980 19.26701 22.90402 1.000 49.10508 37 LYS B CA 1
ATOM 2916 C C . LYS B 1 39 ? 12.21611 20.04390 21.97491 1.000 49.87844 37 LYS B C 1
ATOM 2917 O O . LYS B 1 39 ? 11.88541 19.58271 20.87806 1.000 51.83731 37 LYS B O 1
ATOM 2936 N N . LYS B 1 40 ? 11.81007 21.23286 22.41192 1.000 48.99518 38 LYS B N 1
ATOM 2937 C CA . LYS B 1 40 ? 10.92200 22.08322 21.63097 1.000 45.90350 38 LYS B CA 1
ATOM 2938 C C . LYS B 1 40 ? 11.75410 22.93709 20.68249 1.000 45.83596 38 LYS B C 1
ATOM 2939 O O . LYS B 1 40 ? 12.60734 23.71508 21.12458 1.000 43.26576 38 LYS B O 1
ATOM 2958 N N . VAL B 1 41 ? 11.50430 22.78930 19.38292 1.000 47.19159 39 VAL B N 1
ATOM 2959 C CA . VAL B 1 41 ? 12.20668 23.54276 18.35535 1.000 42.90144 39 VAL B CA 1
ATOM 2960 C C . VAL B 1 41 ? 11.18628 24.37898 17.59358 1.000 42.65381 39 VAL B C 1
ATOM 2961 O O . VAL B 1 41 ? 9.98043 24.12088 17.62847 1.000 45.40599 39 VAL B O 1
ATOM 2974 N N . VAL B 1 42 ? 11.68972 25.38678 16.88722 1.000 51.80888 40 VAL B N 1
ATOM 2975 C CA . VAL B 1 42 ? 10.86163 26.30956 16.11968 1.000 49.40609 40 VAL B CA 1
ATOM 2976 C C . VAL B 1 42 ? 10.83859 25.84639 14.67100 1.000 51.10170 40 VAL B C 1
ATOM 2977 O O . VAL B 1 42 ? 11.89400 25.63087 14.06217 1.000 48.81958 40 VAL B O 1
ATOM 2990 N N . CYS B 1 43 ? 9.63674 25.69620 14.11478 1.000 49.78757 41 CYS B N 1
ATOM 2991 C CA . CYS B 1 43 ? 9.47664 25.26362 12.72730 1.000 51.62810 41 CYS B CA 1
ATOM 2992 C C . CYS B 1 43 ? 9.75035 26.46004 11.81868 1.000 51.37867 41 CYS B C 1
ATOM 2993 O O . CYS B 1 43 ? 8.84355 27.11110 11.29131 1.000 52.16892 41 CYS B O 1
ATOM 3000 N N . ASP B 1 44 ? 11.04251 26.76022 11.64894 1.000 54.17607 42 ASP B N 1
ATOM 3001 C CA . ASP B 1 44 ? 11.47509 27.85900 10.79806 1.000 50.33656 42 ASP B CA 1
ATOM 3002 C C . ASP B 1 44 ? 12.61152 27.48449 9.85449 1.000 56.44157 42 ASP B C 1
ATOM 3003 O O . ASP B 1 44 ? 13.04076 28.33321 9.06434 1.000 59.12978 42 ASP B O 1
ATOM 3012 N N . LYS B 1 45 ? 13.12153 26.25622 9.92214 1.000 51.53901 43 LYS B N 1
ATOM 3013 C CA . LYS B 1 45 ? 14.14410 25.78648 8.99980 1.000 46.22822 43 LYS B CA 1
ATOM 3014 C C . LYS B 1 45 ? 13.84041 24.34677 8.61419 1.000 44.81261 43 LYS B C 1
ATOM 3015 O O . LYS B 1 45 ? 13.21466 23.60079 9.37247 1.000 39.55452 43 LYS B O 1
ATOM 3034 N N . VAL B 1 46 ? 14.29100 23.96724 7.41645 1.000 52.16453 44 VAL B N 1
ATOM 3035 C CA . VAL B 1 46 ? 13.99523 22.63766 6.89408 1.000 47.56904 44 VAL B CA 1
ATOM 3036 C C . VAL B 1 46 ? 14.63063 21.55802 7.75675 1.000 48.15665 44 VAL B C 1
ATOM 3037 O O . VAL B 1 46 ? 14.14249 20.42203 7.80360 1.000 43.35874 44 VAL B O 1
ATOM 3050 N N . GLU B 1 47 ? 15.72562 21.88258 8.44521 1.000 47.34138 45 GLU B N 1
ATOM 3051 C CA . GLU B 1 47 ? 16.40138 20.90467 9.28745 1.000 47.64625 45 GLU B CA 1
ATOM 3052 C C . GLU B 1 47 ? 15.58933 20.52363 10.51982 1.000 43.78398 45 GLU B C 1
ATOM 3053 O O . GLU B 1 47 ? 15.93424 19.54223 11.18728 1.000 40.73562 45 GLU B O 1
ATOM 3065 N N . ASN B 1 48 ? 14.52362 21.25757 10.83026 1.000 47.72474 46 ASN B N 1
ATOM 3066 C CA . ASN B 1 48 ? 13.68167 20.96588 11.98175 1.000 48.84878 46 ASN B CA 1
ATOM 3067 C C . ASN B 1 48 ? 12.46984 20.11637 11.62589 1.000 42.83370 46 ASN B C 1
ATOM 3068 O O . ASN B 1 48 ? 11.60166 19.90841 12.47961 1.000 42.85023 46 ASN B O 1
ATOM 3079 N N . SER B 1 49 ? 12.39666 19.61443 10.39668 1.000 41.58746 47 SER B N 1
ATOM 3080 C CA . SER B 1 49 ? 11.25661 18.80632 9.99193 1.000 48.17316 47 SER B CA 1
ATOM 3081 C C . SER B 1 49 ? 11.11842 17.58863 10.89617 1.000 46.58465 47 SER B C 1
ATOM 3082 O O . SER B 1 49 ? 12.10983 16.99101 11.32291 1.000 42.66737 47 SER B O 1
ATOM 3090 N N . PHE B 1 50 ? 9.86949 17.25275 11.21403 1.000 41.44056 48 PHE B N 1
ATOM 3091 C CA . PHE B 1 50 ? 9.51799 16.07215 11.99326 1.000 40.62942 48 PHE B CA 1
ATOM 3092 C C . PHE B 1 50 ? 9.84499 16.23369 13.47534 1.000 41.42849 48 PHE B C 1
ATOM 3093 O O . PHE B 1 50 ? 9.49884 15.36631 14.28552 1.000 46.08961 48 PHE B O 1
ATOM 3110 N N . LYS B 1 51 ? 10.50766 17.32489 13.84716 1.000 42.18169 49 LYS B N 1
ATOM 3111 C CA . LYS B 1 51 ? 10.89289 17.53701 15.23540 1.000 39.98264 49 LYS B CA 1
ATOM 3112 C C . LYS B 1 51 ? 9.75070 18.18309 16.01245 1.000 41.52892 49 LYS B C 1
ATOM 3113 O O . LYS B 1 51 ? 8.89915 18.87502 15.44761 1.000 42.97793 49 LYS B O 1
ATOM 3132 N N . ALA B 1 52 ? 9.74394 17.94777 17.32262 1.000 45.54290 50 ALA B N 1
ATOM 3133 C CA . ALA B 1 52 ? 8.67772 18.45525 18.17513 1.000 53.12885 50 ALA B CA 1
ATOM 3134 C C . ALA B 1 52 ? 8.71235 19.97656 18.24051 1.000 50.74707 50 ALA B C 1
ATOM 3135 O O . ALA B 1 52 ? 9.78133 20.58729 18.31231 1.000 46.86926 50 ALA B O 1
ATOM 3142 N N . CYS B 1 53 ? 7.52703 20.58996 18.21606 1.000 44.33548 51 CYS B N 1
ATOM 3143 C CA . CYS B 1 53 ? 7.41037 22.03814 18.31243 1.000 50.00258 51 CYS B CA 1
ATOM 3144 C C . CYS B 1 53 ? 6.37994 22.51334 19.32716 1.000 42.62251 51 CYS B C 1
ATOM 3145 O O . CYS B 1 53 ? 6.32865 23.71688 19.60212 1.000 47.00850 51 CYS B O 1
ATOM 3152 N N . ASP B 1 54 ? 5.56055 21.62830 19.88036 1.000 46.33126 52 ASP B N 1
ATOM 3153 C CA . ASP B 1 54 ? 4.59503 21.98991 20.91421 1.000 34.47372 52 ASP B CA 1
ATOM 3154 C C . ASP B 1 54 ? 4.02525 20.68921 21.46816 1.000 39.57747 52 ASP B C 1
ATOM 3155 O O . ASP B 1 54 ? 4.44554 19.59473 21.08103 1.000 33.31679 52 ASP B O 1
ATOM 3164 N N . GLU B 1 55 ? 3.06094 20.81029 22.37647 1.000 35.76119 53 GLU B N 1
ATOM 3165 C CA . GLU B 1 55 ? 2.51731 19.62829 23.03450 1.000 39.55672 53 GLU B CA 1
ATOM 3166 C C . GLU B 1 55 ? 1.81902 18.74978 22.00184 1.000 44.64658 53 GLU B C 1
ATOM 3167 O O . GLU B 1 55 ? 0.83478 19.16762 21.38136 1.000 41.51279 53 GLU B O 1
ATOM 3179 N N . TYR B 1 56 ? 2.33630 17.53566 21.80988 1.000 39.37518 54 TYR B N 1
ATOM 3180 C CA . TYR B 1 56 ? 1.77799 16.59275 20.84280 1.000 42.57971 54 TYR B CA 1
ATOM 3181 C C . TYR B 1 56 ? 1.72951 17.20603 19.44420 1.000 37.60002 54 TYR B C 1
ATOM 3182 O O . TYR B 1 56 ? 0.81726 16.94093 18.65863 1.000 40.02914 54 TYR B O 1
ATOM 3200 N N . ALA B 1 57 ? 2.72516 18.03551 19.13298 1.000 42.01082 55 ALA B N 1
ATOM 3201 C CA . ALA B 1 57 ? 2.81559 18.73318 17.85875 1.000 43.85710 55 ALA B CA 1
ATOM 3202 C C . ALA B 1 57 ? 4.22599 18.58804 17.30475 1.000 44.02024 55 ALA B C 1
ATOM 3203 O O . ALA B 1 57 ? 5.19738 18.49733 18.05957 1.000 46.13236 55 ALA B O 1
ATOM 3210 N N . TYR B 1 58 ? 4.33499 18.56705 15.97678 1.000 41.59455 56 TYR B N 1
ATOM 3211 C CA . TYR B 1 58 ? 5.62340 18.40139 15.31733 1.000 45.22984 56 TYR B CA 1
ATOM 3212 C C . TYR B 1 58 ? 5.67587 19.26165 14.06396 1.000 51.57055 56 TYR B C 1
ATOM 3213 O O . TYR B 1 58 ? 4.64473 19.59916 13.47864 1.000 43.07671 56 TYR B O 1
ATOM 3231 N N . CYS B 1 59 ? 6.89409 19.61710 13.66122 1.000 42.09051 57 CYS B N 1
ATOM 3232 C CA . CYS B 1 59 ? 7.08199 20.42867 12.46606 1.000 43.61162 57 CYS B CA 1
ATOM 3233 C C . CYS B 1 59 ? 6.77197 19.58915 11.23233 1.000 46.12012 57 CYS B C 1
ATOM 3234 O O . CYS B 1 59 ? 7.44685 18.58873 10.96332 1.000 48.09368 57 CYS B O 1
ATOM 3241 N N . PHE B 1 60 ? 5.74053 19.98645 10.49604 1.000 55.00682 58 PHE B N 1
ATOM 3242 C CA . PHE B 1 60 ? 5.28414 19.28083 9.30617 1.000 48.24267 58 PHE B CA 1
ATOM 3243 C C . PHE B 1 60 ? 5.73452 20.06178 8.08024 1.000 50.35245 58 PHE B C 1
ATOM 3244 O O . PHE B 1 60 ? 5.31324 21.20623 7.88158 1.000 47.26533 58 PHE B O 1
ATOM 3261 N N . ASP B 1 61 ? 6.60064 19.45020 7.27658 1.000 54.53745 59 ASP B N 1
ATOM 3262 C CA . ASP B 1 61 ? 7.16585 20.08191 6.09164 1.000 56.84568 59 ASP B CA 1
ATOM 3263 C C . ASP B 1 61 ? 6.39642 19.59335 4.86987 1.000 60.22210 59 ASP B C 1
ATOM 3264 O O . ASP B 1 61 ? 6.36314 18.38943 4.59378 1.000 56.91638 59 ASP B O 1
ATOM 3273 N N . LEU B 1 62 ? 5.77599 20.52328 4.14728 1.000 59.26345 60 LEU B N 1
ATOM 3274 C CA . LEU B 1 62 ? 4.98933 20.19949 2.96601 1.000 61.74616 60 LEU B CA 1
ATOM 3275 C C . LEU B 1 62 ? 5.24503 21.25407 1.90431 1.000 58.52760 60 LEU B C 1
ATOM 3276 O O . LEU B 1 62 ? 5.28608 22.44971 2.20300 1.000 64.91495 60 LEU B O 1
ATOM 3292 N N . GLY B 1 63 ? 5.41832 20.80282 0.66317 1.000 58.52910 61 GLY B N 1
ATOM 3293 C CA . GLY B 1 63 ? 5.73893 21.67227 -0.44096 1.000 58.47300 61 GLY B CA 1
ATOM 3294 C C . GLY B 1 63 ? 4.63091 21.74390 -1.48033 1.000 70.58819 61 GLY B C 1
ATOM 3295 O O . GLY B 1 63 ? 3.57932 21.12259 -1.37464 1.000 59.08658 61 GLY B O 1
ATOM 3299 N N . ASN B 1 64 ? 4.90129 22.54733 -2.50767 1.000 89.85997 62 ASN B N 1
ATOM 3300 C CA . ASN B 1 64 ? 4.02073 22.68329 -3.66765 1.000 82.34630 62 ASN B CA 1
ATOM 3301 C C . ASN B 1 64 ? 2.61065 23.10415 -3.25455 1.000 79.59408 62 ASN B C 1
ATOM 3302 O O . ASN B 1 64 ? 1.61044 22.53614 -3.70005 1.000 82.72349 62 ASN B O 1
ATOM 3313 N N . LYS B 1 65 ? 2.53555 24.12243 -2.39844 1.000 83.63755 63 LYS B N 1
ATOM 3314 C CA . LYS B 1 65 ? 1.24907 24.65125 -1.96321 1.000 92.57549 63 LYS B CA 1
ATOM 3315 C C . LYS B 1 65 ? 1.35069 26.14999 -1.71795 1.000 107.91086 63 LYS B C 1
ATOM 3316 O O . LYS B 1 65 ? 2.26277 26.61044 -1.02633 1.000 109.02869 63 LYS B O 1
ATOM 3335 N N . ASN B 1 66 ? 0.42628 26.89657 -2.32419 1.000 111.34557 64 ASN B N 1
ATOM 3336 C CA . ASN B 1 66 ? 0.21175 28.32548 -2.10725 1.000 114.55090 64 ASN B CA 1
ATOM 3337 C C . ASN B 1 66 ? 1.48888 29.15235 -2.03551 1.000 129.28370 64 ASN B C 1
ATOM 3338 O O . ASN B 1 66 ? 1.52026 30.19229 -1.37143 1.000 139.35804 64 ASN B O 1
ATOM 3349 N N . ASN B 1 67 ? 2.52912 28.70393 -2.72645 1.000 132.31611 65 ASN B N 1
ATOM 3350 C CA . ASN B 1 67 ? 3.73019 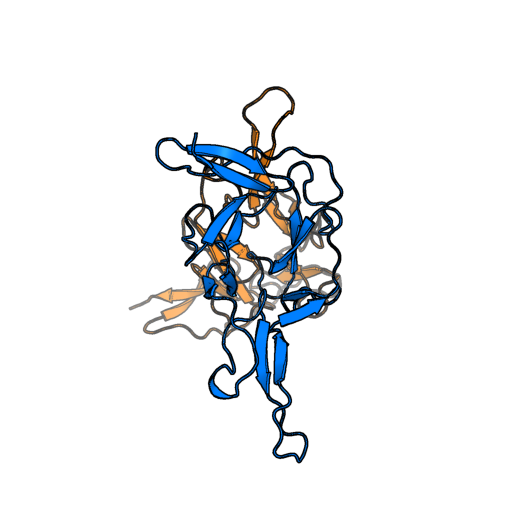29.49394 -2.98378 1.000 133.69566 65 ASN B CA 1
ATOM 3351 C C . ASN B 1 67 ? 4.18630 30.27596 -1.75316 1.000 135.32202 65 ASN B C 1
ATOM 3352 O O . ASN B 1 67 ? 4.44218 31.48386 -1.80041 1.000 125.22495 65 ASN B O 1
ATOM 3359 N N . GLU B 1 68 ? 4.31528 29.55936 -0.64170 1.000 138.35453 66 GLU B N 1
ATOM 3360 C CA . GLU B 1 68 ? 4.86835 30.11688 0.58254 1.000 141.91708 66 GLU B CA 1
ATOM 3361 C C . GLU B 1 68 ? 5.77427 29.08469 1.23640 1.000 117.13226 66 GLU B C 1
ATOM 3362 O O . GLU B 1 68 ? 5.51490 27.88124 1.16179 1.000 116.41436 66 GLU B O 1
ATOM 3370 N N . LYS B 1 69 ? 6.85026 29.56391 1.86899 1.000 102.98442 67 LYS B N 1
ATOM 3371 C CA . LYS B 1 69 ? 7.72229 28.68506 2.64221 1.000 97.62733 67 LYS B CA 1
ATOM 3372 C C . LYS B 1 69 ? 6.85190 27.99897 3.68785 1.000 97.72870 67 LYS B C 1
ATOM 3373 O O . LYS B 1 69 ? 6.37194 28.64725 4.62541 1.000 99.70964 67 LYS B O 1
ATOM 3392 N N . GLN B 1 70 ? 6.63269 26.69412 3.53693 1.000 89.69100 68 GLN B N 1
ATOM 3393 C CA . GLN B 1 70 ? 5.60918 25.98622 4.30277 1.000 75.75207 68 GLN B CA 1
ATOM 3394 C C . GLN B 1 70 ? 6.25909 24.95839 5.21663 1.000 73.31755 68 GLN B C 1
ATOM 3395 O O . GLN B 1 70 ? 6.35624 23.77547 4.88903 1.000 67.70400 68 GLN B O 1
ATOM 3409 N N . ILE B 1 71 ? 6.68410 25.42174 6.38476 1.000 67.79644 69 ILE B N 1
ATOM 3410 C CA . ILE B 1 71 ? 7.01981 24.57030 7.51683 1.000 63.29853 69 ILE B CA 1
ATOM 3411 C C . ILE B 1 71 ? 6.14669 25.04631 8.66812 1.000 53.03173 69 ILE B C 1
ATOM 3412 O O . ILE B 1 71 ? 6.22433 26.21461 9.07197 1.000 58.81686 69 ILE B O 1
ATOM 3428 N N . LYS B 1 72 ? 5.29788 24.15765 9.17388 1.000 50.97583 70 LYS B N 1
ATOM 3429 C CA . LYS B 1 72 ? 4.28053 24.53446 10.14040 1.000 60.53500 70 LYS B CA 1
ATOM 3430 C C . LYS B 1 72 ? 4.26543 23.55689 11.30416 1.000 55.31576 70 LYS B C 1
ATOM 3431 O O . LYS B 1 72 ? 4.52914 22.36393 11.13875 1.000 57.92661 70 LYS B O 1
ATOM 3450 N N . CYS B 1 73 ? 3.94706 24.07622 12.48604 1.000 48.27107 71 CYS B N 1
ATOM 3451 C CA . CYS B 1 73 ? 3.70979 23.23414 13.65048 1.000 56.70260 71 CYS B CA 1
ATOM 3452 C C . CYS B 1 73 ? 2.29812 22.66781 13.54492 1.000 49.42289 71 CYS B C 1
ATOM 3453 O O . CYS B 1 73 ? 1.32446 23.42547 13.46815 1.000 48.58782 71 CYS B O 1
ATOM 3460 N N . MET B 1 74 ? 2.18856 21.34084 13.50848 1.000 44.85105 72 MET B N 1
ATOM 3461 C CA . MET B 1 74 ? 0.90699 20.66568 13.37045 1.000 43.19210 72 MET B CA 1
ATOM 3462 C C . MET B 1 74 ? 0.79469 19.55411 14.40211 1.000 49.66138 72 MET B C 1
ATOM 3463 O O . MET B 1 74 ? 1.80005 19.01027 14.86744 1.000 45.31415 72 MET B O 1
ATOM 3477 N N . CYS B 1 75 ? -0.44606 19.22475 14.75565 1.000 33.71532 73 CYS B N 1
ATOM 3478 C CA . CYS B 1 75 ? -0.68627 18.14814 15.70416 1.000 32.68085 73 CYS B CA 1
ATOM 3479 C C . CYS B 1 75 ? -0.17482 16.82995 15.13603 1.000 41.01446 73 CYS B C 1
ATOM 3480 O O . CYS B 1 75 ? -0.27221 16.56840 13.93291 1.000 40.77322 73 CYS B O 1
ATOM 3487 N N . ARG B 1 76 ? 0.38214 15.99922 16.00956 1.000 42.57337 74 ARG B N 1
ATOM 3488 C CA . ARG B 1 76 ? 0.87474 14.70151 15.58591 1.000 47.08083 74 ARG B CA 1
ATOM 3489 C C . ARG B 1 76 ? -0.27883 13.81792 15.12169 1.000 45.25733 74 ARG B C 1
ATOM 3490 O O . ARG B 1 76 ? -1.45316 14.07197 15.40805 1.000 42.67451 74 ARG B O 1
ATOM 3511 N N . THR B 1 77 ? 0.07628 12.76810 14.38582 1.000 46.11944 75 THR B N 1
ATOM 3512 C CA . THR B 1 77 ? -0.89182 11.74297 14.02894 1.000 45.01584 75 THR B CA 1
ATOM 3513 C C . THR B 1 77 ? -1.53659 11.18957 15.29183 1.000 52.05037 75 THR B C 1
ATOM 3514 O O . THR B 1 77 ? -0.87253 10.99750 16.31476 1.000 61.73794 75 THR B O 1
ATOM 3525 N N . GLU B 1 78 ? -2.84309 10.94275 15.21369 1.000 55.88363 76 GLU B N 1
ATOM 3526 C CA . GLU B 1 78 ? -3.66556 10.51496 16.34081 1.000 55.65937 76 GLU B CA 1
ATOM 3527 C C . GLU B 1 78 ? -3.96072 11.65150 17.31600 1.000 52.38081 76 GLU B C 1
ATOM 3528 O O . GLU B 1 78 ? -4.36962 11.40027 18.45639 1.000 59.32089 76 GLU B O 1
ATOM 3540 N N . TYR B 1 79 ? -3.74567 12.89963 16.90230 1.000 44.46049 77 TYR B N 1
ATOM 3541 C CA . TYR B 1 79 ? -4.01759 14.05268 17.74907 1.000 47.31578 77 TYR B CA 1
ATOM 3542 C C . TYR B 1 79 ? -4.70629 15.13397 16.92792 1.000 48.66141 77 TYR B C 1
ATOM 3543 O O . TYR B 1 79 ? -4.59119 15.18259 15.70081 1.000 46.70498 77 TYR B O 1
ATOM 3561 N N . THR B 1 80 ? -5.43031 16.00462 17.62947 1.000 48.11179 78 THR B N 1
ATOM 3562 C CA . THR B 1 80 ? -6.21626 17.05402 16.99813 1.000 53.00557 78 THR B CA 1
ATOM 3563 C C . THR B 1 80 ? -6.21944 18.27340 17.90864 1.000 50.49921 78 THR B C 1
ATOM 3564 O O . THR B 1 80 ? -6.01939 18.16688 19.12157 1.000 56.52669 78 THR B O 1
ATOM 3575 N N . LEU B 1 81 ? -6.43956 19.43972 17.30752 1.000 44.14328 79 LEU B N 1
ATOM 3576 C CA . LEU B 1 81 ? -6.47988 20.68540 18.06092 1.000 54.57847 79 LEU B CA 1
ATOM 3577 C C . LEU B 1 81 ? -7.81255 20.81398 18.78876 1.000 59.58716 79 LEU B C 1
ATOM 3578 O O . LEU B 1 81 ? -8.87404 20.55971 18.21036 1.000 68.22675 79 LEU B O 1
ATOM 3594 N N . THR B 1 82 ? -7.75269 21.20527 20.06088 1.000 56.33453 80 THR B N 1
ATOM 3595 C CA . THR B 1 82 ? -8.95528 21.46342 20.84980 1.000 61.89087 80 THR B CA 1
ATOM 3596 C C . THR B 1 82 ? -8.58525 22.47801 21.92266 1.000 61.46346 80 THR B C 1
ATOM 3597 O O . THR B 1 82 ? -7.81048 22.16333 22.83198 1.000 63.87268 80 THR B O 1
ATOM 3608 N N . ALA B 1 83 ? -9.13798 23.68784 21.81622 1.000 62.92761 81 ALA B N 1
ATOM 3609 C CA . ALA B 1 83 ? -8.86176 24.76691 22.76368 1.000 60.82091 81 ALA B CA 1
ATOM 3610 C C . ALA B 1 83 ? -7.40146 25.21061 22.69098 1.000 66.37311 81 ALA B C 1
ATOM 3611 O O . ALA B 1 83 ? -6.77836 25.51098 23.71023 1.000 62.55987 81 ALA B O 1
ATOM 3618 N N . GLY B 1 84 ? -6.85294 25.24851 21.47854 1.000 71.53038 82 GLY B N 1
ATOM 3619 C CA . GLY B 1 84 ? -5.51588 25.75100 21.25316 1.000 78.34373 82 GLY B CA 1
ATOM 3620 C C . GLY B 1 84 ? -4.39247 24.78085 21.53818 1.000 62.41392 82 GLY B C 1
ATOM 3621 O O . GLY B 1 84 ? -3.22163 25.16225 21.40294 1.000 67.49384 82 GLY B O 1
ATOM 3625 N N . VAL B 1 85 ? -4.69779 23.54610 21.92291 1.000 62.45826 83 VAL B N 1
ATOM 3626 C CA . VAL B 1 85 ? -3.68430 22.55428 22.25544 1.000 57.58747 83 VAL B CA 1
ATOM 3627 C C . VAL B 1 85 ? -4.04482 21.24281 21.57486 1.000 58.77130 83 VAL B C 1
ATOM 3628 O O . VAL B 1 85 ? -5.22307 20.87933 21.49114 1.000 53.13602 83 VAL B O 1
ATOM 3641 N N . CYS B 1 86 ? -3.03173 20.54364 21.07111 1.000 52.10089 84 CYS B N 1
ATOM 3642 C CA . CYS B 1 86 ? -3.25258 19.22273 20.50217 1.000 48.65077 84 CYS B CA 1
ATOM 3643 C C . CYS B 1 86 ? -3.61769 18.23589 21.60214 1.000 47.73427 84 CYS B C 1
ATOM 3644 O O . CYS B 1 86 ? -2.99919 18.21231 22.66866 1.000 49.16197 84 CYS B O 1
ATOM 3651 N N . VAL B 1 87 ? -4.62925 17.41605 21.33850 1.000 41.65301 85 VAL B N 1
ATOM 3652 C CA . VAL B 1 87 ? -5.08366 16.41261 22.29893 1.000 44.09050 85 VAL B CA 1
ATOM 3653 C C . VAL B 1 87 ? -5.31002 15.10083 21.56928 1.000 41.29234 85 VAL B C 1
ATOM 3654 O O . VAL B 1 87 ? -5.39478 15.06298 20.33345 1.000 41.03924 85 VAL B O 1
ATOM 3667 N N . PRO B 1 88 ? -5.38436 13.99604 22.31175 1.000 47.05927 86 PRO B N 1
ATOM 3668 C CA . PRO B 1 88 ? -5.74077 12.71811 21.68028 1.000 43.42997 86 PRO B CA 1
ATOM 3669 C C . PRO B 1 88 ? -7.07475 12.84912 20.96341 1.000 54.90420 86 PRO B C 1
ATOM 3670 O O . PRO B 1 88 ? -7.99221 13.51788 21.44219 1.000 49.54268 86 PRO B O 1
ATOM 3681 N N . ASN B 1 89 ? -7.17996 12.20635 19.79987 1.000 49.96815 87 ASN B N 1
ATOM 3682 C CA . ASN B 1 89 ? -8.35319 12.43041 18.96264 1.000 52.57800 87 ASN B CA 1
ATOM 3683 C C . ASN B 1 89 ? -9.64114 12.07008 19.69371 1.000 53.18977 87 ASN B C 1
ATOM 3684 O O . ASN B 1 89 ? -10.68399 12.68803 19.45045 1.000 49.16344 87 ASN B O 1
ATOM 3695 N N . VAL B 1 90 ? -9.59403 11.08888 20.59816 1.000 54.11856 88 VAL B N 1
ATOM 3696 C CA . VAL B 1 90 ? -10.76310 10.75272 21.39914 1.000 49.2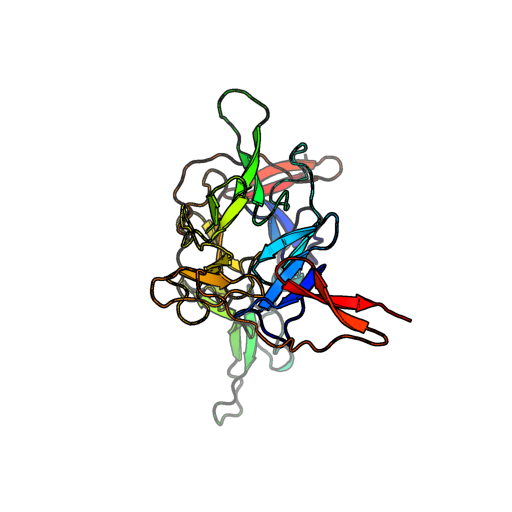8033 88 VAL B CA 1
ATOM 3697 C C . VAL B 1 90 ? -11.20087 11.91130 22.28550 1.000 48.70215 88 VAL B C 1
ATOM 3698 O O . VAL B 1 90 ? -12.29460 11.86650 22.86269 1.000 48.36665 88 VAL B O 1
ATOM 3711 N N . CYS B 1 91 ? -10.36389 12.94094 22.42050 1.000 46.70641 89 CYS B N 1
ATOM 3712 C CA . CYS B 1 91 ? -10.68573 14.13102 23.19436 1.000 43.38507 89 CYS B CA 1
ATOM 3713 C C . CYS B 1 91 ? -11.14258 15.29681 22.32454 1.000 46.61608 89 CYS B C 1
ATOM 3714 O O . CYS B 1 91 ? -11.29949 16.41088 22.83432 1.000 55.09333 89 CYS B O 1
ATOM 3721 N N . ARG B 1 92 ? -11.36556 15.06669 21.03055 1.000 51.15368 90 ARG B N 1
ATOM 3722 C CA . ARG B 1 92 ? -11.76896 16.12665 20.11275 1.000 58.61754 90 ARG B CA 1
ATOM 3723 C C . ARG B 1 92 ? -12.98783 16.87335 20.63883 1.000 63.19782 90 ARG B C 1
ATOM 3724 O O . ARG B 1 92 ? -14.08541 16.31360 20.72231 1.000 52.00074 90 ARG B O 1
ATOM 3745 N N . ASP B 1 93 ? -12.78864 18.14406 20.99253 1.000 63.56985 91 ASP B N 1
ATOM 3746 C CA . ASP B 1 93 ? -13.86425 19.02688 21.44445 1.000 59.91633 91 ASP B CA 1
ATOM 3747 C C . ASP B 1 93 ? -14.68786 18.39028 22.56213 1.000 58.91827 91 ASP B C 1
ATOM 3748 O O . ASP B 1 93 ? -15.91013 18.53829 22.62724 1.000 56.67460 91 ASP B O 1
ATOM 3757 N N . LYS B 1 94 ? -14.01067 17.68315 23.45696 1.000 57.56603 92 LYS B N 1
ATOM 3758 C CA . LYS B 1 94 ? -14.62878 17.14356 24.65727 1.000 55.03425 92 LYS B CA 1
ATOM 3759 C C . LYS B 1 94 ? -14.37847 18.08682 25.82987 1.000 60.62628 92 LYS B C 1
ATOM 3760 O O . LYS B 1 94 ? -13.42719 18.87208 25.83554 1.000 53.00210 92 LYS B O 1
ATOM 3779 N N . VAL B 1 95 ? -15.25182 18.00176 26.82829 1.000 68.03443 93 VAL B N 1
ATOM 3780 C CA . VAL B 1 95 ? -15.15174 18.80263 28.04102 1.000 58.76332 93 VAL B CA 1
ATOM 3781 C C . VAL B 1 95 ? -15.05372 17.85449 29.22550 1.000 52.06873 93 VAL B C 1
ATOM 3782 O O . VAL B 1 95 ? -15.73655 16.82459 29.26584 1.000 50.56996 93 VAL B O 1
ATOM 3795 N N . CYS B 1 96 ? -14.19415 18.19834 30.18466 1.000 58.26942 94 CYS B N 1
ATOM 3796 C CA . CYS B 1 96 ? -13.98736 17.37280 31.36791 1.000 56.47783 94 CYS B CA 1
ATOM 3797 C C . CYS B 1 96 ? -14.31601 18.09961 32.66524 1.000 53.48970 94 CYS B C 1
ATOM 3798 O O . CYS B 1 96 ? -14.10436 17.53740 33.74703 1.000 59.47474 94 CYS B O 1
ATOM 3805 N N . GLY B 1 97 ? -14.82815 19.32538 32.59224 1.000 49.56854 95 GLY B N 1
ATOM 3806 C CA . GLY B 1 97 ? -15.06402 20.08469 33.80927 1.000 51.46072 95 GLY B CA 1
ATOM 3807 C C . GLY B 1 97 ? -13.75349 20.51107 34.44483 1.000 51.67959 95 GLY B C 1
ATOM 3808 O O . GLY B 1 97 ? -12.81656 20.94876 33.76743 1.000 50.14265 95 GLY B O 1
ATOM 3812 N N . LYS B 1 98 ? -13.67971 20.38234 35.77034 1.000 48.22056 96 LYS B N 1
ATOM 3813 C CA . LYS B 1 98 ? -12.44725 20.66808 36.50600 1.000 58.84643 96 LYS B CA 1
ATOM 3814 C C . LYS B 1 98 ? -11.51232 19.46583 36.36404 1.000 48.64029 96 LYS B C 1
ATOM 3815 O O . LYS B 1 98 ? -11.25288 18.70682 37.30032 1.000 42.10304 96 LYS B O 1
ATOM 3834 N N . GLY B 1 99 ? -11.00293 19.30203 35.14886 1.000 50.79342 97 GLY B N 1
ATOM 3835 C CA . GLY B 1 99 ? -10.14759 18.16924 34.85367 1.000 52.53945 97 GLY B CA 1
ATOM 3836 C C . GLY B 1 99 ? -9.57249 18.28182 33.46111 1.000 43.67782 97 GLY B C 1
ATOM 3837 O O . GLY B 1 99 ? -9.76802 19.27786 32.75811 1.000 41.85062 97 GLY B O 1
ATOM 3841 N N . LYS B 1 100 ? -8.86089 17.22635 33.06712 1.000 53.48798 98 LYS B N 1
ATOM 3842 C CA . LYS B 1 100 ? -8.16526 17.18065 31.78847 1.000 50.23567 98 LYS B CA 1
ATOM 3843 C C . LYS B 1 100 ? -8.56983 15.91501 31.05209 1.000 51.13836 98 LYS B C 1
ATOM 3844 O O . LYS B 1 100 ? -8.58313 14.82909 31.64140 1.000 46.63333 98 LYS B O 1
ATOM 3863 N N . CYS B 1 101 ? -8.90145 16.05964 29.77050 1.000 49.66539 99 CYS B N 1
ATOM 3864 C CA . CYS B 1 101 ? -9.32258 14.92624 28.96133 1.000 49.04645 99 CYS B CA 1
ATOM 3865 C C . CYS B 1 101 ? -8.11406 14.09491 28.55664 1.000 50.82986 99 CYS B C 1
ATOM 3866 O O . CYS B 1 101 ? -7.11596 14.62903 28.06140 1.000 47.34255 99 CYS B O 1
ATOM 3873 N N . ILE B 1 102 ? -8.21144 12.78323 28.75901 1.000 57.11577 100 ILE B N 1
ATOM 3874 C CA . ILE B 1 102 ? -7.14633 11.85113 28.42365 1.000 53.09650 100 ILE B CA 1
ATOM 3875 C C . ILE B 1 102 ? -7.76455 10.61924 27.77655 1.000 46.10793 100 ILE B C 1
ATOM 3876 O O . ILE B 1 102 ? -8.98058 10.42046 27.79214 1.000 48.93346 100 ILE B O 1
ATOM 3892 N N . VAL B 1 103 ? -6.89954 9.78790 27.19886 1.000 53.56350 101 VAL B N 1
ATOM 3893 C CA . VAL B 1 103 ? -7.31718 8.47334 26.73203 1.000 59.79962 101 VAL B CA 1
ATOM 3894 C C . VAL B 1 103 ? -7.54127 7.57344 27.94056 1.000 61.60892 101 VAL B C 1
ATOM 3895 O O . VAL B 1 103 ? -6.69772 7.49833 28.84314 1.000 64.71638 101 VAL B O 1
ATOM 3908 N N . ASP B 1 104 ? -8.68258 6.90069 27.97514 1.000 63.41732 102 ASP B N 1
ATOM 3909 C CA . ASP B 1 104 ? -9.00713 6.03410 29.10609 1.000 57.28652 102 ASP B CA 1
ATOM 3910 C C . ASP B 1 104 ? -8.01892 4.87685 29.15749 1.000 60.23008 102 ASP B C 1
ATOM 3911 O O . ASP B 1 104 ? -7.92014 4.11838 28.18236 1.000 60.37734 102 ASP B O 1
ATOM 3920 N N . PRO B 1 105 ? -7.27164 4.69889 30.25216 1.000 59.18568 103 PRO B N 1
ATOM 3921 C CA . PRO B 1 105 ? -6.32679 3.56920 30.29984 1.000 61.83178 103 PRO B CA 1
ATOM 3922 C C . PRO B 1 105 ? -7.00224 2.22042 30.14130 1.000 64.73702 103 PRO B C 1
ATOM 3923 O O . PRO B 1 105 ? -6.41716 1.30707 29.54647 1.000 69.68539 103 PRO B O 1
ATOM 3934 N N . ALA B 1 106 ? -8.21866 2.06427 30.66186 1.000 77.98609 104 ALA B N 1
ATOM 3935 C CA . ALA B 1 106 ? -8.92007 0.79227 30.56691 1.000 77.29216 104 ALA B CA 1
ATOM 3936 C C . ALA B 1 106 ? -9.48287 0.52550 29.17755 1.000 64.99822 104 ALA B C 1
ATOM 3937 O O . ALA B 1 106 ? -9.76104 -0.63445 28.85350 1.000 68.94559 104 ALA B O 1
ATOM 3944 N N . ASN B 1 107 ? -9.64677 1.55675 28.35063 1.000 62.49073 105 ASN B N 1
ATOM 3945 C CA . ASN B 1 107 ? -10.17454 1.37427 27.00026 1.000 64.10234 105 ASN B CA 1
ATOM 3946 C C . ASN B 1 107 ? -9.62381 2.48195 26.11384 1.000 67.80963 105 ASN B C 1
ATOM 3947 O O . ASN B 1 107 ? -10.07635 3.62790 26.19631 1.000 64.69904 105 ASN B O 1
ATOM 3958 N N . SER B 1 108 ? -8.66498 2.13365 25.25344 1.000 70.17329 106 SER B N 1
ATOM 3959 C CA . SER B 1 108 ? -8.03905 3.12903 24.39243 1.000 67.12932 106 SER B CA 1
ATOM 3960 C C . SER B 1 108 ? -9.01625 3.73308 23.39389 1.000 68.34777 106 SER B C 1
ATOM 3961 O O . SER B 1 108 ? -8.72417 4.78735 22.81842 1.000 68.33818 106 SER B O 1
ATOM 3969 N N . LEU B 1 109 ? -10.16322 3.09322 23.16870 1.000 74.03432 107 LEU B N 1
ATOM 3970 C CA . LEU B 1 109 ? -11.09506 3.57366 22.15795 1.000 69.67490 107 LEU B CA 1
ATOM 3971 C C . LEU B 1 109 ? -11.94712 4.74188 22.63504 1.000 69.87390 107 LEU B C 1
ATOM 3972 O O . LEU B 1 109 ? -12.54708 5.42904 21.80092 1.000 70.34284 107 LEU B O 1
ATOM 3988 N N . THR B 1 110 ? -12.01805 4.98378 23.94155 1.000 70.11655 108 THR B N 1
ATOM 3989 C CA . THR B 1 110 ? -12.81311 6.07196 24.48928 1.000 67.43176 108 THR B CA 1
ATOM 3990 C C . THR B 1 110 ? -11.93390 6.95473 25.36480 1.000 66.61524 108 THR B C 1
ATOM 3991 O O . THR B 1 110 ? -10.77956 6.63120 25.65798 1.000 53.88464 108 THR B O 1
ATOM 4002 N N . HIS B 1 111 ? -12.49792 8.08606 25.77790 1.000 60.58894 109 HIS B N 1
ATOM 4003 C CA . HIS B 1 111 ? -11.80896 9.05819 26.61002 1.000 62.32348 109 HIS B CA 1
ATOM 4004 C C . HIS B 1 111 ? -12.37144 9.03218 28.02498 1.000 55.09227 109 HIS B C 1
ATOM 4005 O O . HIS B 1 111 ? -13.55523 8.75307 28.23854 1.000 54.61875 109 HIS B O 1
ATOM 4019 N N . THR B 1 112 ? -11.50386 9.31475 28.98891 1.000 58.55758 110 THR B N 1
ATOM 4020 C CA . THR B 1 112 ? -11.89457 9.56134 30.36927 1.000 51.44874 110 THR B CA 1
ATOM 4021 C C . THR B 1 112 ? -11.38465 10.95035 30.75728 1.000 47.59685 110 THR B C 1
ATOM 4022 O O . THR B 1 112 ? -10.85908 11.69574 29.92547 1.000 50.95479 110 THR B O 1
ATOM 4033 N N . CYS B 1 113 ? -11.52932 11.29749 32.03056 1.000 51.39825 111 CYS B N 1
ATOM 4034 C CA . CYS B 1 113 ? -11.06476 12.58335 32.52778 1.000 55.64290 111 CYS B CA 1
ATOM 4035 C C . CYS B 1 113 ? -10.15705 12.38347 33.73188 1.000 46.49711 111 CYS B C 1
ATOM 4036 O O . CYS B 1 113 ? -10.45475 11.58361 34.62362 1.000 42.81697 111 CYS B O 1
ATOM 4043 N N . SER B 1 114 ? -9.04191 13.11121 33.73907 1.000 47.95632 112 SER B N 1
ATOM 4044 C CA . SER B 1 114 ? -8.14578 13.19729 34.88675 1.000 42.48246 112 SER B CA 1
ATOM 4045 C C . SER B 1 114 ? -8.50960 14.46997 35.64214 1.000 46.90882 112 SER B C 1
ATOM 4046 O O . SER B 1 114 ? -8.25928 15.57693 35.15965 1.000 41.97554 112 SER B O 1
ATOM 4054 N N . CYS B 1 115 ? -9.09766 14.31757 36.82012 1.000 37.87005 113 CYS B N 1
ATOM 4055 C CA . CYS B 1 115 ? -9.70360 15.43992 37.51980 1.000 45.39129 113 CYS B CA 1
ATOM 4056 C C . CYS B 1 115 ? -8.69102 16.18821 38.37149 1.000 50.98486 113 CYS B C 1
ATOM 4057 O O . CYS B 1 115 ? -7.78828 15.58841 38.96061 1.000 44.52031 113 CYS B O 1
ATOM 4064 N N . ASN B 1 116 ? -8.85656 17.50935 38.42821 1.000 44.21932 114 ASN B N 1
ATOM 4065 C CA . ASN B 1 116 ? -8.00997 18.33414 39.27675 1.000 43.46814 114 ASN B CA 1
ATOM 4066 C C . ASN B 1 116 ? -8.18061 17.93856 40.73676 1.000 46.41810 114 ASN B C 1
ATOM 4067 O O . ASN B 1 116 ? -9.27984 17.59482 41.18018 1.000 43.94370 114 ASN B O 1
ATOM 4078 N N . ILE B 1 117 ? -7.07925 18.00408 41.48869 1.000 37.27918 115 ILE B N 1
ATOM 4079 C CA . ILE B 1 117 ? -7.12230 17.67168 42.90484 1.000 41.24390 115 ILE B CA 1
ATOM 4080 C C . ILE B 1 117 ? -8.18402 18.51654 43.59403 1.000 38.09681 115 ILE B C 1
ATOM 4081 O O . ILE B 1 117 ? -8.28595 19.72862 43.37219 1.000 30.37198 115 ILE B O 1
ATOM 4097 N N . GLY B 1 118 ? -8.96501 17.87200 44.45914 1.000 39.13060 116 GLY B N 1
ATOM 4098 C CA . GLY B 1 118 ? -10.14569 18.47138 45.03209 1.000 44.10320 116 GLY B CA 1
ATOM 4099 C C . GLY B 1 118 ? -11.42442 18.15833 44.29184 1.000 41.37869 116 GLY B C 1
ATOM 4100 O O . GLY B 1 118 ? -12.50860 18.45513 44.80849 1.000 51.17720 116 GLY B O 1
ATOM 4104 N N . THR B 1 119 ? -11.33258 17.56488 43.10491 1.000 40.59806 117 THR B N 1
ATOM 4105 C CA . THR B 1 119 ? -12.48838 17.14099 42.33024 1.000 39.06980 117 THR B CA 1
ATOM 4106 C C . THR B 1 119 ? -12.29277 15.68521 41.93335 1.000 42.53971 117 THR B C 1
ATOM 4107 O O . THR B 1 119 ? -11.18135 15.27334 41.58202 1.000 50.05967 117 THR B O 1
ATOM 4118 N N . ILE B 1 120 ? -13.36874 14.90841 42.00198 1.000 44.15429 118 ILE B N 1
ATOM 4119 C CA . ILE B 1 120 ? -13.35350 13.52001 41.57253 1.000 46.92281 118 ILE B CA 1
ATOM 4120 C C . ILE B 1 120 ? -14.23384 13.38958 40.33233 1.000 44.19513 118 ILE B C 1
ATOM 4121 O O . ILE B 1 120 ? -14.93632 14.32066 39.93789 1.000 41.43067 118 ILE B O 1
ATOM 4137 N N . LEU B 1 121 ? -14.19119 12.21185 39.71625 1.000 55.80404 119 LEU B N 1
ATOM 4138 C CA . LEU B 1 121 ? -14.82989 11.99212 38.42536 1.000 52.90691 119 LEU B CA 1
ATOM 4139 C C . LEU B 1 121 ? -16.22114 11.40938 38.63068 1.000 45.37380 119 LEU B C 1
ATOM 4140 O O . LEU B 1 121 ? -16.37283 10.35267 39.25077 1.000 36.35481 119 LEU B O 1
ATOM 4156 N N . ASN B 1 122 ? -17.22814 12.09943 38.11243 1.000 45.28533 120 ASN B N 1
ATOM 4157 C CA . ASN B 1 122 ? -18.60037 11.62435 38.15257 1.000 43.53780 120 ASN B CA 1
ATOM 4158 C C . ASN B 1 122 ? -18.85378 10.68388 36.97856 1.000 54.35562 120 ASN B C 1
ATOM 4159 O O . ASN B 1 122 ? -18.17286 10.73284 35.95059 1.000 53.66972 120 ASN B O 1
ATOM 4170 N N . GLN B 1 123 ? -19.84526 9.80915 37.14883 1.000 60.79040 121 GLN B N 1
ATOM 4171 C CA . GLN B 1 123 ? -20.14462 8.81875 36.12283 1.000 51.42911 121 GLN B CA 1
ATOM 4172 C C . GLN B 1 123 ? -20.65144 9.44182 34.82980 1.000 52.31362 121 GLN B C 1
ATOM 4173 O O . GLN B 1 123 ? -20.70031 8.74793 33.80892 1.000 51.52478 121 GLN B O 1
ATOM 4187 N N . ASN B 1 124 ? -21.02763 10.71809 34.84207 1.000 47.23928 122 ASN B N 1
ATOM 4188 C CA . ASN B 1 124 ? -21.44748 11.40819 33.62920 1.000 43.25716 122 ASN B CA 1
ATOM 4189 C C . ASN B 1 124 ? -20.26876 11.83203 32.75779 1.000 52.77496 122 ASN B C 1
ATOM 4190 O O . ASN B 1 124 ? -20.45743 12.62326 31.82806 1.000 47.67652 122 ASN B O 1
ATOM 4201 N N . LYS B 1 125 ? -19.06976 11.31656 33.04106 1.000 60.27715 123 LYS B N 1
ATOM 4202 C CA . LYS B 1 125 ? -17.84360 11.67992 32.32673 1.000 55.28913 123 LYS B CA 1
ATOM 4203 C C . LYS B 1 125 ? -17.51630 13.16246 32.49280 1.000 59.09390 123 LYS B C 1
ATOM 4204 O O . LYS B 1 125 ? -17.10789 13.83893 31.54655 1.000 69.29051 123 LYS B O 1
ATOM 4223 N N . LEU B 1 126 ? -17.67565 13.66718 33.71400 1.000 46.06288 124 LEU B N 1
ATOM 4224 C CA . LEU B 1 126 ? -17.34095 15.04635 34.03469 1.000 52.64349 124 LEU B CA 1
ATOM 4225 C C . LEU B 1 126 ? -16.70402 15.10917 35.41387 1.000 55.50915 124 LEU B C 1
ATOM 4226 O O . LEU B 1 126 ? -17.09121 14.36594 36.31944 1.000 53.02837 124 LEU B O 1
ATOM 4242 N N . CYS B 1 127 ? -15.71725 15.99166 35.56257 1.000 47.62318 125 CYS B N 1
ATOM 4243 C CA . CYS B 1 127 ? -15.10818 16.26892 36.86262 1.000 45.21071 125 CYS B CA 1
ATOM 4244 C C . CYS B 1 127 ? -15.91809 17.38985 37.50564 1.000 48.39677 125 CYS B C 1
ATOM 4245 O O . CYS B 1 127 ? -15.61297 18.57352 37.34967 1.000 45.66722 125 CYS B O 1
ATOM 4252 N N . ASP B 1 128 ? -16.99451 17.01791 38.21191 1.000 42.79718 126 ASP B N 1
ATOM 4253 C CA . ASP B 1 128 ? -17.86912 18.01566 38.82014 1.000 44.45003 126 ASP B CA 1
ATOM 4254 C C . ASP B 1 128 ? -18.37408 17.59408 40.19778 1.000 48.54964 126 ASP B C 1
ATOM 4255 O O . ASP B 1 128 ? -19.49704 17.94326 40.58115 1.000 61.55688 126 ASP B O 1
ATOM 4264 N N . ILE B 1 129 ? -17.56669 16.85400 40.95401 1.000 51.67632 127 ILE B N 1
ATOM 4265 C CA . ILE B 1 129 ? -17.90008 16.45978 42.31825 1.000 50.73815 127 ILE B CA 1
ATOM 4266 C C . ILE B 1 129 ? -16.74413 16.85662 43.22517 1.000 51.59123 127 ILE B C 1
ATOM 4267 O O . ILE B 1 129 ? -15.58234 16.57603 42.91124 1.000 49.86528 127 ILE B O 1
ATOM 4283 N N . GLN B 1 130 ? -17.06090 17.49064 44.35358 1.000 55.22951 128 GLN B N 1
ATOM 4284 C CA . GLN B 1 130 ? -16.03558 17.91033 45.30231 1.000 63.78729 128 GLN B CA 1
ATOM 4285 C C . GLN B 1 130 ? -15.54050 16.70506 46.09278 1.000 53.41679 128 GLN B C 1
ATOM 4286 O O . GLN B 1 130 ? -16.32645 16.02345 46.75954 1.000 51.56031 128 GLN B O 1
ATOM 4300 N N . GLY B 1 131 ? -14.23796 16.45163 46.02374 1.000 54.16473 129 GLY B N 1
ATOM 4301 C CA . GLY B 1 131 ? -13.63784 15.32343 46.70352 1.000 45.46850 129 GLY B CA 1
ATOM 4302 C C . GLY B 1 131 ? -12.12789 15.40920 46.68837 1.000 47.75802 129 GLY B C 1
ATOM 4303 O O . GLY B 1 131 ? -11.52742 15.72405 45.65708 1.000 47.59429 129 GLY B O 1
ATOM 4307 N N . ASP B 1 132 ? -11.50508 15.13559 47.82858 1.000 58.82928 130 ASP B N 1
ATOM 4308 C CA . ASP B 1 132 ? -10.06349 15.24873 47.98583 1.000 45.30390 130 ASP B CA 1
ATOM 4309 C C . ASP B 1 132 ? -9.42614 13.86815 47.90897 1.000 47.24551 130 ASP B C 1
ATOM 4310 O O . ASP B 1 132 ? -9.91945 12.90905 48.50818 1.000 48.66371 130 ASP B O 1
ATOM 4319 N N . THR B 1 133 ? -8.33541 13.77367 47.16313 1.000 47.68447 131 THR B N 1
ATOM 4320 C CA . THR B 1 133 ? -7.59636 12.53314 47.01175 1.000 48.93335 131 THR B CA 1
ATOM 4321 C C . THR B 1 133 ? -6.26505 12.61789 47.75199 1.000 47.73765 131 THR B C 1
ATOM 4322 O O . THR B 1 133 ? -5.60366 13.66014 47.71401 1.000 38.01149 131 THR B O 1
ATOM 4333 N N . PRO B 1 134 ? -5.86306 11.57100 48.46797 1.000 43.76683 132 PRO B N 1
ATOM 4334 C CA . PRO B 1 134 ? -4.53280 11.58277 49.08809 1.000 45.59387 132 PRO B CA 1
ATOM 4335 C C . PRO B 1 134 ? -3.43862 11.57855 48.03202 1.000 47.72270 132 PRO B C 1
ATOM 4336 O O . PRO B 1 134 ? -3.63767 11.17684 46.88306 1.000 39.59659 132 PRO B O 1
ATOM 4347 N N . CYS B 1 135 ? -2.26966 12.06988 48.43033 1.000 49.48738 133 CYS B N 1
ATOM 4348 C CA . CYS B 1 135 ? -1.09851 12.04980 47.56329 1.000 43.33255 133 CYS B CA 1
ATOM 4349 C C . CYS B 1 135 ? -0.34127 10.74341 47.75649 1.000 42.72160 133 CYS B C 1
ATOM 4350 O O . CYS B 1 135 ? 0.00142 10.37961 48.88594 1.000 37.52138 133 CYS B O 1
ATOM 4357 N N . SER B 1 136 ? -0.09649 10.03286 46.65557 1.000 47.44725 134 SER B N 1
ATOM 4358 C CA . SER B 1 136 ? 0.66447 8.78200 46.67007 1.000 52.75820 134 SER B CA 1
ATOM 4359 C C . SER B 1 136 ? 1.77133 8.90465 45.62795 1.000 48.91590 134 SER B C 1
ATOM 4360 O O . SER B 1 136 ? 1.61688 8.46754 44.48460 1.000 48.43806 134 SER B O 1
ATOM 4368 N N . LEU B 1 137 ? 2.89075 9.49538 46.02896 1.000 53.10470 135 LEU B N 1
ATOM 4369 C CA . LEU B 1 137 ? 4.02668 9.70213 45.14557 1.000 52.68372 135 LEU B CA 1
ATOM 4370 C C . LEU B 1 137 ? 5.29104 9.21802 45.83636 1.000 50.43021 135 LEU B C 1
ATOM 4371 O O . LEU B 1 137 ? 5.43646 9.35577 47.05496 1.000 55.34584 135 LEU B O 1
ATOM 4387 N N . LYS B 1 138 ? 6.19241 8.63072 45.05432 1.000 58.13504 136 LYS B N 1
ATOM 4388 C CA . LYS B 1 138 ? 7.50397 8.20703 45.53936 1.000 52.45334 136 LYS B CA 1
ATOM 4389 C C . LYS B 1 138 ? 8.48714 9.31516 45.17546 1.000 43.84842 136 LYS B C 1
ATOM 4390 O O . LYS B 1 138 ? 9.08727 9.31144 44.09955 1.000 58.01799 136 LYS B O 1
ATOM 4409 N N . CYS B 1 139 ? 8.64065 10.28071 46.07712 1.000 55.45162 137 CYS B N 1
ATOM 4410 C CA . CYS B 1 139 ? 9.53291 11.40216 45.83034 1.000 57.67768 137 CYS B CA 1
ATOM 4411 C C . CYS B 1 139 ? 10.97313 11.03007 46.16447 1.000 68.43500 137 CYS B C 1
ATOM 4412 O O . CYS B 1 139 ? 11.24075 10.16301 47.00327 1.000 58.90544 137 CYS B O 1
ATOM 4419 N N . ALA B 1 140 ? 11.90301 11.71379 45.50452 1.000 59.18507 138 ALA B N 1
ATOM 4420 C CA . ALA B 1 140 ? 13.32286 11.42296 45.63400 1.000 68.00602 138 ALA B CA 1
ATOM 4421 C C . ALA B 1 140 ? 13.86283 12.01068 46.93748 1.000 70.09288 138 ALA B C 1
ATOM 4422 O O . ALA B 1 140 ? 13.11345 12.48228 47.79684 1.000 71.78414 138 ALA B O 1
ATOM 4429 N N . GLU B 1 141 ? 15.18545 11.98138 47.09369 1.000 70.89873 139 GLU B N 1
ATOM 4430 C CA . GLU B 1 141 ? 15.81159 12.41629 48.33546 1.000 70.35035 139 GLU B CA 1
ATOM 4431 C C . GLU B 1 141 ? 15.51826 13.88535 48.61287 1.000 74.35698 139 GLU B C 1
ATOM 4432 O O . GLU B 1 141 ? 15.66187 14.73983 47.73451 1.000 74.48111 139 GLU B O 1
ATOM 4444 N N . ASN B 1 142 ? 15.12331 14.17643 49.85155 1.000 67.56146 140 ASN B N 1
ATOM 4445 C CA . ASN B 1 142 ? 14.82133 15.53839 50.28589 1.000 69.82298 140 ASN B CA 1
ATOM 4446 C C . ASN B 1 142 ? 13.70207 16.16341 49.45855 1.000 66.94944 140 ASN B C 1
ATOM 4447 O O . ASN B 1 142 ? 13.64848 17.38454 49.28900 1.000 71.86120 140 ASN B O 1
ATOM 4458 N N . GLU B 1 143 ? 12.80681 15.33510 48.93060 1.000 61.62465 141 GLU B N 1
ATOM 4459 C CA . GLU B 1 143 ? 11.65240 15.79484 48.17390 1.000 67.57094 141 GLU B CA 1
ATOM 4460 C C . GLU B 1 143 ? 10.38326 15.32023 48.86589 1.000 58.34849 141 GLU B C 1
ATOM 4461 O O . GLU B 1 143 ? 10.31303 14.18425 49.34672 1.000 59.96119 141 GLU B O 1
ATOM 4473 N N . VAL B 1 144 ? 9.38572 16.19873 48.91920 1.000 63.19234 142 VAL B N 1
ATOM 4474 C CA . VAL B 1 144 ? 8.11860 15.91563 49.57836 1.000 62.66678 142 VAL B CA 1
ATOM 4475 C C . VAL B 1 144 ? 6.98406 16.29220 48.63688 1.000 56.62258 142 VAL B C 1
ATOM 4476 O O . VAL B 1 144 ? 7.11657 17.19396 47.80268 1.000 46.00528 142 VAL B O 1
ATOM 4489 N N . CYS B 1 145 ? 5.86137 15.58607 48.77110 1.000 59.32931 143 CYS B N 1
ATOM 4490 C CA . CYS B 1 145 ? 4.70472 15.86332 47.92973 1.000 43.01145 143 CYS B CA 1
ATOM 4491 C C . CYS B 1 145 ? 4.19603 17.27690 48.18710 1.000 47.03140 143 CYS B C 1
ATOM 4492 O O . CYS B 1 145 ? 4.03340 17.69349 49.33808 1.000 39.32676 143 CYS B O 1
ATOM 4499 N N . THR B 1 146 ? 3.94358 18.01159 47.10428 1.000 44.38178 144 THR B N 1
ATOM 4500 C CA . THR B 1 146 ? 3.50134 19.39742 47.16059 1.000 47.38049 144 THR B CA 1
ATOM 4501 C C . THR B 1 146 ? 2.35651 19.60147 46.17985 1.000 49.53041 144 THR B C 1
ATOM 4502 O O . THR B 1 146 ? 2.35740 19.03018 45.08501 1.000 42.44665 144 THR B O 1
ATOM 4513 N N . LEU B 1 147 ? 1.38747 20.42588 46.57032 1.000 39.40046 145 LEU B N 1
ATOM 4514 C CA . LEU B 1 147 ? 0.24678 20.74398 45.71748 1.000 49.27935 145 LEU B CA 1
ATOM 4515 C C . LEU B 1 147 ? 0.62559 21.90645 44.80663 1.000 50.79155 145 LEU B C 1
ATOM 4516 O O . LEU B 1 147 ? 0.84228 23.02870 45.27625 1.000 58.31569 145 LEU B O 1
ATOM 4532 N N . GLU B 1 148 ? 0.70514 21.64000 43.50743 1.000 50.10938 146 GLU B N 1
ATOM 4533 C CA . GLU B 1 148 ? 0.98905 22.66161 42.50228 1.000 46.80372 146 GLU B CA 1
ATOM 4534 C C . GLU B 1 148 ? -0.28743 22.86167 41.68836 1.000 48.78413 146 GLU B C 1
ATOM 4535 O O . GLU B 1 148 ? -0.48462 22.23409 40.64584 1.000 50.62269 146 GLU B O 1
ATOM 4547 N N . GLY B 1 149 ? -1.16219 23.73463 42.18222 1.000 43.21572 147 GLY B N 1
ATOM 4548 C CA . GLY B 1 149 ? -2.38531 24.04213 41.47295 1.000 37.16664 147 GLY B CA 1
ATOM 4549 C C . GLY B 1 149 ? -3.37886 22.90190 41.49123 1.000 43.64102 147 GLY B C 1
ATOM 4550 O O . GLY B 1 149 ? -4.02017 22.62823 42.51053 1.000 46.07018 147 GLY B O 1
ATOM 4554 N N . ASN B 1 150 ? -3.51621 22.23240 40.35149 1.000 45.13953 148 ASN B N 1
ATOM 4555 C CA . ASN B 1 150 ? -4.50506 21.18093 40.17472 1.000 46.18751 148 ASN B CA 1
ATOM 4556 C C . ASN B 1 150 ? -3.94833 19.78193 40.39139 1.000 42.35184 148 ASN B C 1
ATOM 4557 O O . ASN B 1 150 ? -4.67782 18.80643 40.18700 1.000 42.59933 148 ASN B O 1
ATOM 4568 N N . TYR B 1 151 ? -2.69066 19.65067 40.80675 1.000 39.04275 149 TYR B N 1
ATOM 4569 C CA . TYR B 1 151 ? -2.07778 18.33370 40.88114 1.000 42.02359 149 TYR B CA 1
ATOM 4570 C C . TYR B 1 151 ? -1.02133 18.28959 41.97233 1.000 43.14848 149 TYR B C 1
ATOM 4571 O O . TYR B 1 151 ? -0.49433 19.31874 42.39855 1.000 38.47705 149 TYR B O 1
ATOM 4589 N N . TYR B 1 152 ? -0.71237 17.06912 42.40886 1.000 38.83063 150 TYR B N 1
ATOM 4590 C CA . TYR B 1 152 ? 0.41767 16.82002 43.29115 1.000 41.36088 150 TYR B CA 1
ATOM 4591 C C . TYR B 1 152 ? 1.67902 16.59793 42.46458 1.000 48.85703 150 TYR B C 1
ATOM 4592 O O . TYR B 1 152 ? 1.63374 16.02557 41.37230 1.000 41.85128 150 TYR B O 1
ATOM 4610 N N . THR B 1 153 ? 2.81468 17.02658 43.00990 1.000 43.10891 151 THR B N 1
ATOM 4611 C CA . THR B 1 153 ? 4.09731 16.76173 42.37137 1.000 40.95900 151 THR B CA 1
ATOM 4612 C C . THR B 1 153 ? 5.19388 16.87993 43.41766 1.000 45.48647 151 THR B C 1
ATOM 4613 O O . THR B 1 153 ? 5.03389 17.55937 44.43443 1.000 42.52274 151 THR B O 1
ATOM 4624 N N . CYS B 1 154 ? 6.31198 16.20897 43.15556 1.000 48.19097 152 CYS B N 1
ATOM 4625 C CA . CYS B 1 154 ? 7.43042 16.22698 44.08647 1.000 44.61881 152 CYS B CA 1
ATOM 4626 C C . CYS B 1 154 ? 8.24236 17.50316 43.89873 1.000 47.78147 152 CYS B C 1
ATOM 4627 O O . CYS B 1 154 ? 8.58823 17.87213 42.77271 1.000 57.89874 152 CYS B O 1
ATOM 4634 N N . LYS B 1 155 ? 8.52813 18.18284 45.00677 1.000 49.23975 153 LYS B N 1
ATOM 4635 C CA . LYS B 1 155 ? 9.30639 19.41235 45.01001 1.000 59.52569 153 LYS B CA 1
ATOM 4636 C C . LYS B 1 155 ? 10.23217 19.36364 46.21932 1.000 62.75175 153 LYS B C 1
ATOM 4637 O O . LYS B 1 155 ? 9.96710 18.67063 47.20494 1.000 60.96044 153 LYS B O 1
ATOM 4656 N N . GLU B 1 156 ? 11.33288 20.09593 46.13408 1.000 62.89338 154 GLU B N 1
ATOM 4657 C CA . GLU B 1 156 ? 12.37870 20.02561 47.14419 1.000 69.59124 154 GLU B CA 1
ATOM 4658 C C . GLU B 1 156 ? 12.08896 20.96036 48.31215 1.000 66.32180 154 GLU B C 1
ATOM 4659 O O . GLU B 1 156 ? 11.46248 22.01157 48.15560 1.000 58.14262 154 GLU B O 1
ATOM 4671 N N . ASP B 1 157 ? 12.54729 20.55308 49.49180 1.000 74.94754 155 ASP B N 1
ATOM 4672 C CA . ASP B 1 157 ? 12.44153 21.34673 50.70632 1.000 85.84124 155 ASP B CA 1
ATOM 4673 C C . ASP B 1 157 ? 13.65696 21.05804 51.56830 1.000 93.19608 155 ASP B C 1
ATOM 4674 O O . ASP B 1 157 ? 14.28879 20.00230 51.42405 1.000 99.95705 155 ASP B O 1
ATOM 4683 N N . PRO B 1 158 ? 14.02354 21.97823 52.47696 1.000 102.25182 156 PRO B N 1
ATOM 4684 C CA . PRO B 1 158 ? 15.17218 21.72982 53.36179 1.000 89.64914 156 PRO B CA 1
ATOM 4685 C C . PRO B 1 158 ? 14.94383 20.57241 54.33095 1.000 89.44889 156 PRO B C 1
ATOM 4686 O O . PRO B 1 158 ? 13.85379 20.45788 54.88626 1.000 89.65119 156 PRO B O 1
#

Nearest PDB structures (foldseek):
  8e1z-assembly2_B  TM=9.809E-01  e=1.195E-29  Plasmodium falciparum
  6phb-assembly2_E  TM=8.890E-01  e=1.004E-16  Plasmodium falciparum
  8ezm-assembly1_A  TM=8.952E-01  e=2.585E-16  Plasmodium falciparum
  8ezk-assembly1_A  TM=8.994E-01  e=3.229E-16  Plasmodium falciparum
  6azz-assembly2_A  TM=8.906E-01  e=5.327E-16  Plasmodium falciparum